Protein AF-A0A1L8ZB99-F1 (afdb_monomer_lite)

InterPro domains:
  IPR003804 L-lactate permease [PF02652] (1-286)
  IPR003804 L-lactate permease [PTHR30003] (2-285)

Foldseek 3Di:
DVLCCLPCVLLVLLQVLLVLLVVLLVVVCLLVVLLLVLLLLAP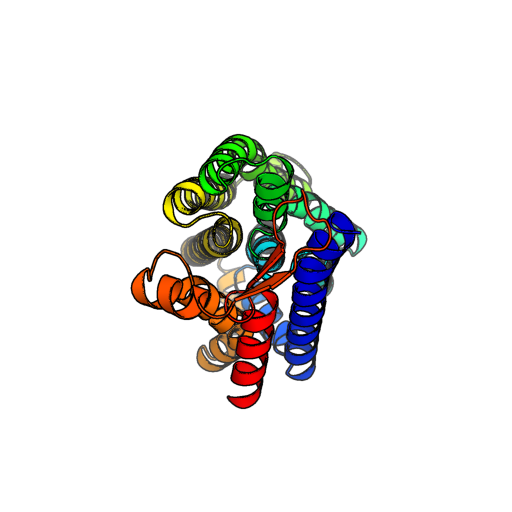DPLLSLLQLQQQVLLQCQLQRNPCPSLVSSLVSVVVSVDDNVLSNVLNVLNCVQRNCLGNQNSNLVSVCVVVVHDSLVSQLVVLVVSLVVLQCSSQVSQQSRCVHPCSCVPCVVLSNLLSNQLSVQSNVCSNPFNSRPSSNVSSVRSNVSSSVCCVVVPDPVSVVSNVVDDDDPVSNCLSCQLSVQLNVQLCCCICVPVVNVVVQQVQWDWDDPDPPDDIDIHRPSNRSSNSSNVSSVVSSVVD

Secondary structure (DSSP, 8-state):
-HHHHHHHHHHHHHHHHHHHHHHHHHHTTHHHHHHHHHHTS-S-HHHHHIIIIIIIIHHHHHHT-TTHHHHHHHHHHHTTT--HHHHHHHHHHHTTSSGGGHHHHHHHHHHHHHHT--HHHHHHHHHHHHHHHHHHHHHHHHHHHTTSGGGGTTTHHHHHHHHHHHHHHHHHHHHHH-SSSHHHHHHHHHHHHHHHHHHHH--HHHHHHHHT----HHHHHHHTHHHHHHHHHHHHHSGGGHHHHHHHHTSEEEE-SSTTSPPEEEESSS-HHHHHHHHHHHHHHT-

Structure (mmCIF, N/CA/C/O backbone):
data_AF-A0A1L8ZB99-F1
#
_entry.id   AF-A0A1L8ZB99-F1
#
loop_
_atom_site.group_PDB
_atom_site.id
_atom_site.type_symbol
_atom_site.label_atom_id
_atom_site.label_alt_id
_atom_site.label_comp_id
_atom_site.label_asym_id
_atom_site.label_entity_id
_atom_site.label_seq_id
_atom_site.pdbx_PDB_ins_code
_atom_site.Cartn_x
_atom_site.Cartn_y
_atom_site.Cartn_z
_atom_site.occupancy
_atom_site.B_iso_or_equiv
_atom_site.auth_seq_id
_atom_site.auth_comp_id
_atom_site.auth_asym_id
_atom_site.auth_atom_id
_atom_site.pdbx_PDB_model_num
ATOM 1 N N . LEU A 1 1 ? 4.877 -13.308 -29.233 1.00 70.81 1 LEU A N 1
ATOM 2 C CA . LEU A 1 1 ? 5.912 -13.963 -28.398 1.00 70.81 1 LEU A CA 1
ATOM 3 C C . LEU A 1 1 ? 6.588 -12.952 -27.475 1.00 70.81 1 LEU A C 1
ATOM 5 O O . LEU A 1 1 ? 6.530 -13.124 -26.269 1.00 70.81 1 LEU A O 1
ATOM 9 N N . GLU A 1 2 ? 7.136 -11.871 -28.026 1.00 71.00 2 GLU A N 1
ATOM 10 C CA . GLU A 1 2 ? 7.824 -10.803 -27.283 1.00 71.00 2 GLU A CA 1
ATOM 11 C C . GLU A 1 2 ? 6.965 -10.155 -26.184 1.00 71.00 2 GLU A C 1
ATOM 13 O O . GLU A 1 2 ? 7.342 -10.183 -25.017 1.00 71.00 2 GLU A O 1
ATOM 18 N N . GLY A 1 3 ? 5.748 -9.709 -26.519 1.00 72.00 3 GLY A N 1
ATOM 19 C CA . GLY A 1 3 ? 4.803 -9.179 -25.526 1.00 72.00 3 GLY A CA 1
ATOM 20 C C . GLY A 1 3 ? 4.377 -10.199 -24.461 1.00 72.00 3 GLY A C 1
ATOM 21 O O . GLY A 1 3 ? 4.190 -9.839 -23.304 1.00 72.00 3 GLY A O 1
ATOM 22 N N . ALA A 1 4 ? 4.284 -11.487 -24.817 1.00 78.06 4 ALA A N 1
ATOM 23 C CA . ALA A 1 4 ? 3.952 -12.537 -23.853 1.00 78.06 4 ALA A CA 1
ATOM 24 C C . ALA A 1 4 ? 5.088 -12.741 -22.841 1.00 78.06 4 ALA A C 1
ATOM 26 O O . ALA A 1 4 ? 4.822 -12.854 -21.653 1.00 78.06 4 ALA A O 1
ATOM 27 N N . LEU A 1 5 ? 6.347 -12.727 -23.285 1.00 75.06 5 LEU A N 1
ATOM 28 C CA . LEU A 1 5 ? 7.505 -12.829 -22.394 1.00 75.06 5 LEU A CA 1
ATOM 29 C C . LEU A 1 5 ? 7.681 -11.570 -21.536 1.00 75.06 5 LEU A C 1
ATOM 31 O O . LEU A 1 5 ? 7.946 -11.690 -20.343 1.00 75.06 5 LEU A O 1
ATOM 35 N N . MET A 1 6 ? 7.460 -10.386 -22.116 1.00 70.56 6 MET A N 1
ATOM 36 C CA . MET A 1 6 ? 7.503 -9.102 -21.405 1.00 70.56 6 MET A CA 1
ATOM 37 C C . MET A 1 6 ? 6.432 -8.968 -20.328 1.00 70.56 6 MET A C 1
ATOM 39 O O . MET A 1 6 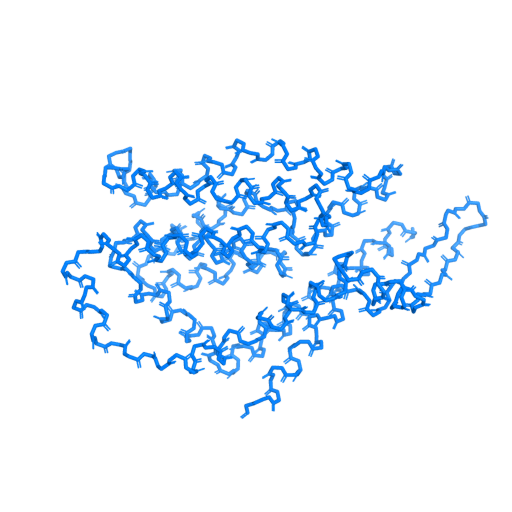? 6.699 -8.396 -19.279 1.00 70.56 6 MET A O 1
ATOM 43 N N . GLY A 1 7 ? 5.240 -9.517 -20.562 1.00 73.19 7 GLY A N 1
ATOM 44 C CA . GLY A 1 7 ? 4.182 -9.555 -19.558 1.00 73.19 7 GLY A CA 1
ATOM 45 C C . GLY A 1 7 ? 4.391 -10.670 -18.536 1.00 73.19 7 GLY A C 1
ATOM 46 O O . GLY A 1 7 ? 4.448 -10.415 -17.340 1.00 73.19 7 GLY A O 1
ATOM 47 N N . ILE A 1 8 ? 4.519 -11.922 -18.985 1.00 81.75 8 ILE A N 1
ATOM 48 C CA . ILE A 1 8 ? 4.517 -13.088 -18.089 1.00 81.75 8 ILE A CA 1
ATOM 49 C C . ILE A 1 8 ? 5.690 -13.040 -17.113 1.00 81.75 8 ILE A C 1
ATOM 51 O O . ILE A 1 8 ? 5.505 -13.372 -15.948 1.00 81.75 8 ILE A O 1
ATOM 55 N N . TRP A 1 9 ? 6.880 -12.622 -17.548 1.00 79.25 9 TRP A N 1
ATOM 56 C CA . TRP A 1 9 ? 8.066 -12.697 -16.701 1.00 79.25 9 TRP A CA 1
ATOM 57 C C . TRP A 1 9 ? 7.995 -11.800 -15.445 1.00 79.25 9 TRP A C 1
ATOM 59 O O . TRP A 1 9 ? 8.060 -12.343 -14.337 1.00 79.25 9 TRP A O 1
ATOM 69 N N . PRO A 1 10 ? 7.815 -10.465 -15.539 1.00 75.69 10 PRO A N 1
ATOM 70 C CA . PRO A 1 10 ? 7.725 -9.607 -14.353 1.00 75.69 10 PRO A CA 1
ATOM 71 C C . PRO A 1 10 ? 6.495 -9.926 -13.499 1.00 75.69 10 PRO A C 1
ATOM 73 O O . PRO A 1 10 ? 6.580 -9.960 -12.274 1.00 75.69 10 PRO A O 1
ATOM 76 N N . ILE A 1 11 ? 5.363 -10.222 -14.145 1.00 80.69 11 ILE A N 1
ATOM 77 C CA . ILE A 1 11 ? 4.101 -10.515 -13.462 1.00 80.69 11 ILE A CA 1
ATOM 78 C C . ILE A 1 11 ? 4.216 -11.817 -12.661 1.00 80.69 11 ILE A C 1
ATOM 80 O O . ILE A 1 11 ? 3.952 -11.832 -11.461 1.00 80.69 11 ILE A O 1
ATOM 84 N N . ALA A 1 12 ? 4.647 -12.914 -13.292 1.00 83.31 12 ALA A N 1
ATOM 85 C CA . ALA A 1 12 ? 4.741 -14.211 -12.627 1.00 83.31 12 ALA A CA 1
ATOM 86 C C . ALA A 1 12 ? 5.776 -14.193 -11.500 1.00 83.31 12 ALA A C 1
ATOM 88 O O . ALA A 1 12 ? 5.509 -14.725 -10.425 1.00 83.31 12 ALA A O 1
ATOM 89 N N . THR A 1 13 ? 6.932 -13.556 -11.712 1.00 83.50 13 THR A N 1
ATOM 90 C CA . THR A 1 13 ? 7.974 -13.472 -10.677 1.00 83.50 13 THR A CA 1
ATOM 91 C C . THR A 1 13 ? 7.498 -12.703 -9.447 1.00 83.50 13 THR A C 1
ATOM 93 O O . THR A 1 13 ? 7.722 -13.174 -8.334 1.00 83.50 13 THR A O 1
ATOM 96 N N . VAL A 1 14 ? 6.785 -11.582 -9.613 1.00 82.44 14 VAL A N 1
ATOM 97 C CA . VAL A 1 14 ? 6.226 -10.829 -8.477 1.00 82.44 14 VAL A CA 1
AT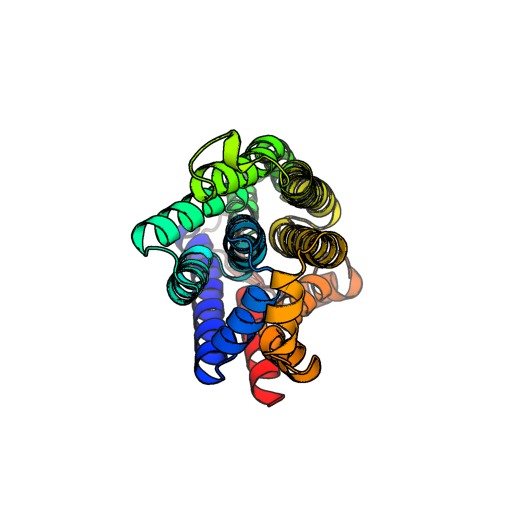OM 98 C C . VAL A 1 14 ? 5.067 -11.563 -7.812 1.00 82.44 14 VAL A C 1
ATOM 100 O O . VAL A 1 14 ? 5.045 -11.632 -6.588 1.00 82.44 14 VAL A O 1
ATOM 103 N N . ILE A 1 15 ? 4.147 -12.170 -8.569 1.00 82.44 15 ILE A N 1
ATOM 104 C CA . ILE A 1 15 ? 3.036 -12.945 -7.989 1.00 82.44 15 ILE A CA 1
ATOM 105 C C . ILE A 1 15 ? 3.566 -14.112 -7.155 1.00 82.44 15 ILE A C 1
ATOM 107 O O . ILE A 1 15 ? 3.144 -14.293 -6.014 1.00 82.44 15 ILE A O 1
ATOM 111 N N . ILE A 1 16 ? 4.502 -14.896 -7.700 1.00 86.56 16 ILE A N 1
ATOM 112 C CA . ILE A 1 16 ? 5.099 -16.031 -6.985 1.00 86.56 16 ILE A CA 1
ATOM 113 C C . ILE A 1 16 ? 5.808 -15.534 -5.723 1.00 86.56 16 ILE A C 1
ATOM 115 O O . ILE A 1 16 ? 5.605 -16.101 -4.651 1.00 86.56 16 ILE A O 1
ATOM 119 N N . ALA A 1 17 ? 6.588 -14.454 -5.830 1.00 87.12 17 ALA A N 1
ATOM 120 C CA . ALA A 1 17 ? 7.278 -13.858 -4.693 1.00 87.12 17 ALA A CA 1
ATOM 121 C C . ALA A 1 17 ? 6.304 -13.367 -3.611 1.00 87.12 17 ALA A C 1
ATOM 123 O O . ALA A 1 17 ? 6.499 -13.659 -2.437 1.00 87.12 17 ALA A O 1
ATOM 124 N N . ALA A 1 18 ? 5.225 -12.687 -3.997 1.00 82.12 18 ALA A N 1
ATOM 125 C CA . ALA A 1 18 ? 4.218 -12.171 -3.081 1.00 82.12 18 ALA A CA 1
ATOM 126 C C . ALA A 1 18 ? 3.426 -13.285 -2.383 1.00 82.12 18 ALA A C 1
ATOM 128 O O . ALA A 1 18 ? 3.210 -13.220 -1.172 1.00 82.12 18 ALA A O 1
ATOM 129 N N . ILE A 1 19 ? 3.024 -14.330 -3.118 1.00 84.25 19 ILE A N 1
ATOM 130 C CA . ILE A 1 19 ? 2.374 -15.514 -2.535 1.00 84.25 19 ILE A CA 1
ATOM 131 C C . ILE A 1 19 ? 3.329 -16.207 -1.562 1.00 84.25 19 ILE A C 1
ATOM 133 O O . ILE A 1 19 ? 2.907 -16.617 -0.482 1.00 84.25 19 ILE A O 1
ATOM 137 N N . PHE A 1 20 ? 4.612 -16.308 -1.916 1.00 88.69 20 PHE A N 1
ATOM 138 C CA . PHE A 1 20 ? 5.640 -16.856 -1.041 1.00 88.69 20 PHE A CA 1
ATOM 139 C C . PHE A 1 20 ? 5.778 -16.035 0.250 1.00 88.69 20 PHE A C 1
ATOM 141 O O . PHE A 1 20 ? 5.679 -16.609 1.332 1.00 88.69 20 PHE A O 1
ATOM 148 N N . THR A 1 21 ? 5.898 -14.704 0.164 1.00 86.25 21 THR A N 1
ATOM 149 C CA . THR A 1 21 ? 5.906 -13.812 1.338 1.00 86.25 21 THR A CA 1
ATOM 150 C C . THR A 1 21 ? 4.672 -14.010 2.200 1.00 86.25 21 THR A C 1
ATOM 152 O O . THR A 1 21 ? 4.794 -14.206 3.407 1.00 86.25 21 THR A O 1
ATOM 155 N N . TYR A 1 22 ? 3.487 -14.011 1.587 1.00 82.81 22 TYR A N 1
ATOM 156 C CA . TYR A 1 22 ? 2.235 -14.189 2.307 1.00 82.81 22 TYR A CA 1
ATOM 157 C C . TYR A 1 22 ? 2.191 -15.526 3.046 1.00 82.81 22 TYR A C 1
ATOM 159 O O . TYR A 1 22 ? 1.863 -15.552 4.229 1.00 82.81 22 TYR A O 1
ATOM 167 N N . LYS A 1 23 ? 2.563 -16.628 2.384 1.00 85.81 23 LYS A N 1
ATOM 168 C CA . LYS A 1 23 ? 2.561 -17.958 3.001 1.00 85.81 23 LYS A CA 1
ATOM 169 C C . LYS A 1 23 ? 3.573 -18.089 4.130 1.00 85.81 23 LYS A C 1
ATOM 171 O O . LYS A 1 23 ? 3.241 -18.686 5.147 1.00 85.81 23 LYS A O 1
ATOM 176 N N . MET A 1 24 ? 4.750 -17.483 3.999 1.00 87.56 24 MET A N 1
ATOM 177 C CA . MET A 1 24 ? 5.732 -17.437 5.085 1.00 87.56 24 MET A CA 1
ATOM 178 C C . MET A 1 24 ? 5.226 -16.606 6.275 1.00 87.56 24 MET A C 1
ATOM 180 O O . MET A 1 24 ? 5.350 -17.028 7.421 1.00 87.56 24 MET A O 1
ATOM 184 N N . SER A 1 25 ? 4.594 -15.455 6.022 1.00 85.56 25 SER A N 1
ATOM 185 C CA . SER A 1 25 ? 3.970 -14.640 7.074 1.00 85.56 25 SER A CA 1
ATOM 186 C C . SER A 1 25 ? 2.768 -15.326 7.734 1.00 85.56 25 SER A C 1
ATOM 188 O O . SER A 1 25 ? 2.522 -15.129 8.923 1.00 85.56 25 SER A O 1
ATOM 190 N N . GLU A 1 26 ? 1.995 -16.109 6.982 1.00 84.31 26 GLU A N 1
ATOM 191 C CA . GLU A 1 26 ? 0.877 -16.901 7.503 1.00 84.31 26 GLU A CA 1
ATOM 192 C C . GLU A 1 26 ? 1.380 -18.033 8.409 1.00 84.31 26 GLU A C 1
ATOM 194 O O . GLU A 1 26 ? 0.899 -18.159 9.535 1.00 84.31 26 GLU A O 1
ATOM 199 N N . ASP A 1 27 ? 2.392 -18.786 7.964 1.00 87.94 27 ASP A N 1
ATOM 200 C CA . ASP A 1 27 ? 3.035 -19.868 8.723 1.00 87.94 27 ASP A CA 1
ATOM 201 C C . ASP A 1 27 ? 3.559 -19.381 10.086 1.00 87.94 27 ASP A C 1
ATOM 203 O O . ASP A 1 27 ? 3.310 -19.995 11.125 1.00 87.94 27 ASP A O 1
ATOM 207 N N . GLN A 1 28 ? 4.183 -18.198 10.113 1.00 86.88 28 GLN A N 1
ATOM 208 C CA . GLN A 1 28 ? 4.704 -17.588 11.340 1.00 86.88 28 GLN A CA 1
ATOM 209 C C . GLN A 1 28 ? 3.656 -16.826 12.178 1.00 86.88 28 GLN A C 1
ATOM 211 O O . GLN A 1 28 ? 4.001 -16.254 13.214 1.00 86.88 28 GLN A O 1
ATOM 216 N N . LYS A 1 29 ? 2.377 -16.813 11.769 1.00 87.25 29 LYS A N 1
ATOM 217 C CA . LYS A 1 29 ? 1.278 -16.053 12.410 1.00 87.25 29 LYS A CA 1
ATOM 218 C C . LYS A 1 29 ? 1.515 -14.536 12.472 1.00 87.25 29 LYS A C 1
ATOM 220 O O . LYS A 1 29 ? 0.957 -13.824 13.315 1.00 87.25 29 LYS A O 1
ATOM 225 N N . ASP A 1 30 ? 2.298 -14.007 11.540 1.00 85.62 30 ASP A N 1
ATOM 226 C CA . ASP A 1 30 ? 2.577 -12.574 11.449 1.00 85.62 30 ASP A CA 1
ATOM 227 C C . ASP A 1 30 ? 1.350 -11.790 11.027 1.00 85.62 30 ASP A C 1
ATOM 229 O O . ASP A 1 30 ? 1.086 -10.723 11.574 1.00 85.62 30 ASP A O 1
ATOM 233 N N . ILE A 1 31 ? 0.550 -12.349 10.119 1.00 81.75 31 ILE A N 1
ATOM 234 C CA . ILE A 1 31 ? -0.708 -11.734 9.685 1.00 81.75 31 ILE A CA 1
ATOM 235 C C . ILE A 1 31 ? -1.667 -11.558 10.872 1.00 81.75 31 ILE A C 1
ATOM 237 O O . ILE A 1 31 ? -2.323 -10.523 10.985 1.00 81.75 31 ILE A O 1
ATOM 241 N N . GLU A 1 32 ? -1.708 -12.518 11.801 1.00 82.44 32 GLU A N 1
ATOM 242 C CA . GLU A 1 32 ? -2.506 -12.414 13.027 1.00 82.44 32 GLU A CA 1
ATOM 243 C C . GLU A 1 32 ? -1.958 -11.329 13.967 1.00 82.44 32 GLU A C 1
ATOM 245 O O . GLU A 1 32 ? -2.716 -10.538 14.531 1.00 82.44 32 GLU A O 1
ATOM 250 N N . THR A 1 33 ? -0.633 -11.225 14.081 1.00 86.06 33 THR A N 1
ATOM 251 C CA . THR A 1 33 ? 0.012 -10.170 14.873 1.00 86.06 33 THR A CA 1
ATOM 252 C C . THR A 1 33 ? -0.247 -8.781 14.280 1.00 86.06 33 THR A C 1
ATOM 254 O O . THR A 1 33 ? -0.637 -7.874 15.014 1.00 86.06 33 THR A O 1
ATOM 257 N N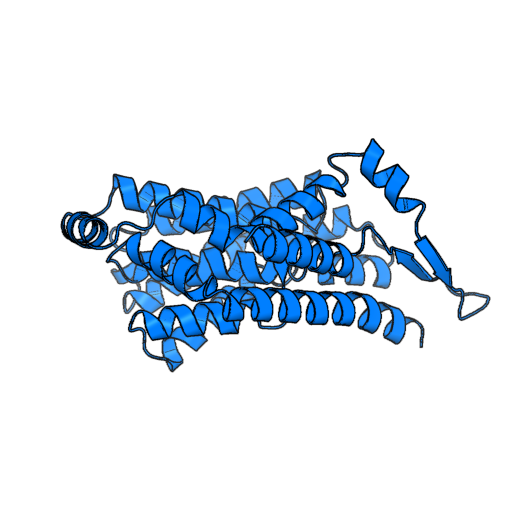 . ILE A 1 34 ? -0.109 -8.613 12.960 1.00 83.81 34 ILE A N 1
ATOM 258 C CA . ILE A 1 34 ? -0.411 -7.366 12.238 1.00 83.81 34 ILE A CA 1
ATOM 259 C C . ILE A 1 34 ? -1.886 -7.000 12.411 1.00 83.81 34 ILE A C 1
ATOM 261 O O . ILE A 1 34 ? -2.196 -5.858 12.750 1.00 83.81 34 ILE A O 1
ATOM 265 N N . LYS A 1 35 ? -2.797 -7.971 12.258 1.00 79.94 35 LYS A N 1
ATOM 266 C CA . LYS A 1 35 ? -4.227 -7.786 12.531 1.00 79.94 35 LYS A CA 1
ATOM 267 C C . LYS A 1 35 ? -4.447 -7.223 13.933 1.00 79.94 35 LYS A C 1
ATOM 269 O O . LYS A 1 35 ? -5.159 -6.232 14.076 1.00 79.94 35 LYS A O 1
ATOM 274 N N . ASN A 1 36 ? -3.837 -7.835 14.947 1.00 81.62 36 ASN A N 1
ATOM 275 C CA . ASN A 1 36 ? -4.010 -7.412 16.332 1.00 81.62 36 ASN A CA 1
ATOM 276 C C . ASN A 1 36 ? -3.420 -6.012 16.581 1.00 81.62 36 ASN A C 1
ATOM 278 O O . ASN A 1 36 ? -3.998 -5.221 17.320 1.00 81.62 36 ASN A O 1
ATOM 282 N N . ILE A 1 37 ? -2.299 -5.663 15.939 1.00 84.38 37 ILE A N 1
ATOM 283 C CA . ILE A 1 37 ? -1.737 -4.305 16.005 1.00 84.38 37 ILE A CA 1
ATOM 284 C C . ILE A 1 37 ? -2.733 -3.290 15.439 1.00 84.38 37 ILE A C 1
ATOM 286 O O . ILE A 1 37 ? -3.015 -2.289 16.094 1.00 84.38 37 ILE A O 1
ATOM 290 N N . LEU A 1 38 ? -3.296 -3.560 14.257 1.00 82.75 38 LEU A N 1
ATOM 291 C CA . LEU A 1 38 ? -4.233 -2.655 13.588 1.00 82.75 38 LEU A CA 1
ATOM 292 C C . LEU A 1 38 ? -5.570 -2.541 14.337 1.00 82.75 38 LEU A C 1
ATOM 294 O O . LEU A 1 38 ? -6.118 -1.443 14.427 1.00 82.75 38 LEU A O 1
ATOM 298 N N . SER A 1 39 ? -6.077 -3.631 14.927 1.00 78.69 39 SER A N 1
ATOM 299 C CA . SER A 1 39 ? -7.326 -3.605 15.706 1.00 78.69 39 SER A CA 1
ATOM 300 C C . SER A 1 39 ? -7.230 -2.796 16.986 1.00 78.69 39 SER A C 1
ATOM 302 O O . SER A 1 39 ? -8.223 -2.226 17.422 1.00 78.69 39 SER A O 1
ATOM 304 N N . ASN A 1 40 ? -6.042 -2.713 17.578 1.00 82.25 40 ASN A N 1
ATOM 305 C CA . ASN A 1 40 ? -5.853 -1.995 18.834 1.00 82.25 40 ASN A CA 1
ATOM 306 C C . ASN A 1 40 ? -5.739 -0.478 18.645 1.00 82.25 40 ASN A C 1
ATOM 308 O O . ASN A 1 40 ? -5.709 0.263 19.625 1.00 82.25 40 ASN A O 1
ATOM 312 N N . VAL A 1 41 ? -5.683 0.021 17.406 1.00 83.50 41 VAL A N 1
ATOM 313 C CA . VAL A 1 41 ? -5.529 1.460 17.164 1.00 83.50 41 VAL A CA 1
ATOM 314 C C . VAL A 1 41 ? -6.798 2.238 17.516 1.00 83.50 41 VAL A C 1
ATOM 316 O O . VAL A 1 41 ? -6.695 3.329 18.073 1.00 83.50 41 VAL A O 1
ATOM 319 N N . SER A 1 42 ? -7.989 1.711 17.214 1.00 85.56 42 SER A N 1
ATOM 320 C CA . SER A 1 42 ? -9.251 2.414 17.464 1.00 85.56 42 SER A CA 1
ATOM 321 C C . SER A 1 42 ? -10.433 1.468 17.651 1.00 85.56 42 SER A C 1
ATOM 323 O O . SER A 1 42 ? -10.523 0.446 16.980 1.00 85.56 42 SER A O 1
ATOM 325 N N . SER A 1 43 ? -11.385 1.851 18.505 1.00 84.81 43 SER A N 1
ATOM 326 C CA . SER A 1 43 ? -12.704 1.206 18.572 1.00 84.81 43 SER A CA 1
ATOM 327 C C . SER A 1 43 ? -13.676 1.715 17.495 1.00 84.81 43 SER A C 1
ATOM 329 O O . SER A 1 43 ? -14.715 1.097 17.261 1.00 84.81 43 SER A O 1
ATOM 331 N N . ASP A 1 44 ? -13.360 2.822 16.809 1.00 89.62 44 ASP A N 1
ATOM 332 C CA . ASP A 1 44 ? -14.205 3.362 15.746 1.00 89.62 44 ASP A CA 1
ATOM 333 C C . ASP A 1 44 ? -14.002 2.591 14.435 1.00 89.62 44 ASP A C 1
ATOM 335 O O . ASP A 1 44 ? -12.939 2.645 13.807 1.00 89.62 44 ASP A O 1
ATOM 339 N N . ARG A 1 45 ? -15.063 1.917 13.978 1.00 90.88 45 ARG A N 1
ATOM 340 C CA . ARG A 1 45 ? -15.066 1.139 12.730 1.00 90.88 45 ARG A CA 1
ATOM 341 C C . ARG A 1 45 ? -14.633 1.959 11.511 1.00 90.88 45 ARG A C 1
ATOM 343 O O . ARG A 1 45 ? -14.000 1.408 10.617 1.00 90.88 45 ARG A O 1
ATOM 350 N N . ARG A 1 46 ? -14.920 3.265 11.467 1.00 94.38 46 ARG A N 1
ATOM 351 C CA . ARG A 1 46 ? -14.528 4.151 10.356 1.00 94.38 46 ARG A CA 1
ATOM 352 C C . ARG A 1 46 ? -13.011 4.333 10.301 1.00 94.38 46 ARG A C 1
ATOM 354 O O . ARG A 1 46 ? -12.432 4.301 9.220 1.00 94.38 46 ARG A O 1
ATOM 361 N N . ILE A 1 47 ? -12.366 4.472 11.461 1.00 93.56 47 ILE A N 1
ATOM 362 C CA . ILE A 1 47 ? -10.903 4.572 11.569 1.00 93.56 47 ILE A CA 1
ATOM 363 C C . ILE A 1 47 ? -10.258 3.232 11.208 1.00 93.56 47 ILE A C 1
ATOM 365 O O . ILE A 1 47 ? -9.278 3.210 10.470 1.00 93.56 47 ILE A O 1
ATOM 369 N N . ILE A 1 48 ? -10.841 2.113 11.653 1.00 93.25 48 ILE A N 1
ATOM 370 C CA . ILE A 1 48 ? -10.377 0.772 11.274 1.00 93.25 48 ILE A CA 1
ATOM 371 C C . ILE A 1 48 ? -10.418 0.569 9.755 1.00 93.25 48 ILE A C 1
ATOM 373 O O . ILE A 1 48 ? -9.451 0.065 9.191 1.00 93.25 48 ILE A O 1
ATOM 377 N N . VAL A 1 49 ? -11.472 1.016 9.066 1.00 95.31 49 VAL A N 1
ATOM 378 C CA . VAL A 1 49 ? -11.537 0.938 7.596 1.00 95.31 49 VAL A CA 1
ATOM 379 C C . VAL A 1 49 ? -10.462 1.803 6.929 1.00 95.31 49 VAL A C 1
ATOM 381 O O . VAL A 1 49 ? -9.835 1.350 5.971 1.00 95.31 49 VAL A O 1
ATOM 384 N N . LEU A 1 50 ? -10.179 3.002 7.453 1.00 96.00 50 LEU A N 1
ATOM 385 C CA . LEU A 1 50 ? -9.082 3.837 6.947 1.00 96.00 50 LEU A CA 1
ATOM 386 C C . LEU A 1 50 ? -7.695 3.214 7.189 1.00 96.00 50 LEU A C 1
ATOM 388 O O . LEU A 1 50 ? -6.789 3.377 6.378 1.00 96.00 50 LEU A O 1
ATOM 392 N N . LEU A 1 51 ? -7.509 2.473 8.279 1.00 93.81 51 LEU A N 1
ATOM 393 C CA . LEU A 1 51 ? -6.240 1.802 8.566 1.00 93.81 51 LEU A CA 1
ATOM 394 C C . LEU A 1 51 ? -6.056 0.523 7.756 1.00 93.81 51 LEU A C 1
ATOM 396 O O . LEU A 1 51 ? -4.986 0.307 7.197 1.00 93.81 51 LEU A O 1
ATOM 400 N N . VAL A 1 52 ? -7.080 -0.328 7.716 1.00 93.62 52 VAL A N 1
ATOM 401 C CA . VAL A 1 52 ? -6.985 -1.683 7.168 1.00 93.62 52 VAL A CA 1
ATOM 402 C C . VAL A 1 52 ? -7.262 -1.695 5.672 1.00 93.62 52 VAL A C 1
ATOM 404 O O . VAL A 1 52 ? -6.424 -2.161 4.908 1.00 93.62 52 VAL A O 1
ATOM 407 N N . ALA A 1 53 ? -8.415 -1.183 5.234 1.00 95.00 53 ALA A N 1
ATOM 408 C CA . ALA A 1 53 ? -8.724 -1.161 3.809 1.00 95.00 53 ALA A CA 1
ATOM 409 C C . ALA A 1 53 ? -7.857 -0.107 3.120 1.00 95.00 53 ALA A C 1
ATOM 411 O O . ALA A 1 53 ? -7.053 -0.447 2.264 1.00 95.00 53 ALA A O 1
ATOM 412 N N . TRP A 1 54 ? -7.973 1.161 3.520 1.00 95.88 54 TRP A N 1
ATOM 413 C CA . TRP A 1 54 ? -7.290 2.254 2.829 1.00 95.88 54 TRP A CA 1
ATOM 414 C C . TRP A 1 54 ? -5.771 2.230 3.014 1.00 95.88 54 TRP A C 1
ATOM 416 O O . TRP A 1 54 ? -5.046 2.179 2.032 1.00 95.88 54 TRP A O 1
ATOM 426 N N . GLY A 1 55 ? -5.270 2.233 4.244 1.00 94.06 55 GLY A N 1
ATOM 427 C CA . GLY A 1 55 ? -3.833 2.230 4.501 1.00 94.06 55 GLY A CA 1
ATOM 428 C C . GLY A 1 55 ? -3.161 0.915 4.106 1.00 94.06 55 GLY A C 1
ATOM 429 O O . GLY A 1 55 ? -2.424 0.838 3.125 1.00 94.06 55 GLY A O 1
ATOM 430 N N . PHE A 1 56 ? -3.432 -0.140 4.870 1.00 91.75 56 PHE A N 1
ATOM 431 C CA . PHE A 1 56 ? -2.761 -1.429 4.721 1.00 91.75 56 PHE A CA 1
ATOM 432 C C . PHE A 1 56 ? -3.079 -2.119 3.386 1.00 91.75 56 PHE A C 1
ATOM 434 O O . PHE A 1 56 ? -2.202 -2.746 2.798 1.00 91.75 56 PHE A O 1
ATOM 441 N N . GLY A 1 57 ? -4.296 -1.964 2.860 1.00 92.50 57 GLY A N 1
ATOM 442 C CA . GLY A 1 57 ? -4.651 -2.478 1.539 1.00 92.50 57 GLY A CA 1
ATOM 443 C C . GLY A 1 57 ? -3.872 -1.812 0.405 1.00 92.50 57 GLY A C 1
ATOM 444 O O . GLY A 1 57 ? -3.272 -2.522 -0.397 1.00 92.50 57 GLY A O 1
ATOM 445 N N . ASN A 1 58 ? -3.772 -0.477 0.370 1.00 93.44 58 ASN A N 1
ATOM 446 C CA . ASN A 1 58 ? -2.941 0.201 -0.638 1.00 93.44 58 ASN A CA 1
ATOM 447 C C . ASN A 1 58 ? -1.446 -0.124 -0.481 1.00 93.44 58 ASN A C 1
ATOM 449 O O . ASN A 1 58 ? -0.725 -0.200 -1.476 1.00 93.44 58 ASN A O 1
ATOM 453 N N . PHE A 1 59 ? -0.980 -0.352 0.750 1.00 91.69 59 PHE A N 1
ATOM 454 C CA . PHE A 1 59 ? 0.377 -0.833 1.005 1.00 91.69 59 PHE A CA 1
ATOM 455 C C . PHE A 1 59 ? 0.619 -2.207 0.365 1.00 91.69 59 PHE A C 1
ATOM 457 O O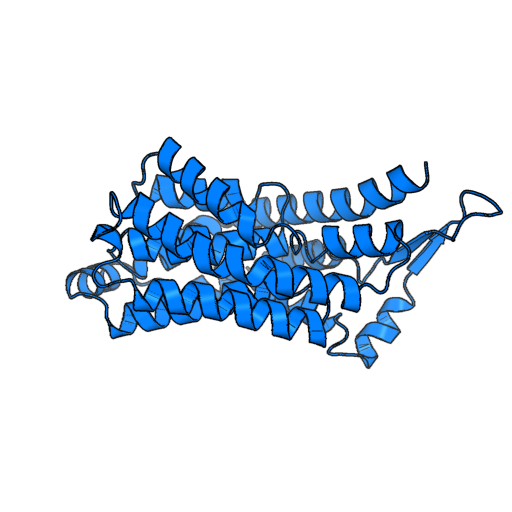 . PHE A 1 59 ? 1.598 -2.395 -0.361 1.00 91.69 59 PHE A O 1
ATOM 464 N N . LEU A 1 60 ? -0.297 -3.153 0.588 1.00 88.44 60 LEU A N 1
ATOM 465 C CA . LEU A 1 60 ? -0.233 -4.481 -0.017 1.00 88.44 60 LEU A CA 1
ATOM 466 C C . LEU A 1 60 ? -0.387 -4.440 -1.540 1.00 88.44 60 LEU A C 1
ATOM 468 O O . LEU A 1 60 ? 0.266 -5.224 -2.221 1.00 88.44 60 LEU A O 1
ATOM 472 N N . GLU A 1 61 ? -1.187 -3.527 -2.091 1.00 90.69 61 GLU A N 1
ATOM 473 C CA . GLU A 1 61 ? -1.287 -3.347 -3.545 1.00 90.69 61 GLU A CA 1
ATOM 474 C C . GLU A 1 61 ? 0.057 -2.911 -4.128 1.00 90.69 61 GLU A C 1
ATOM 476 O O . GLU A 1 61 ? 0.529 -3.494 -5.103 1.00 90.69 61 GLU A O 1
ATOM 481 N N . GLY A 1 62 ? 0.724 -1.953 -3.478 1.00 88.38 62 GLY A N 1
ATOM 482 C CA . GLY A 1 62 ? 2.047 -1.492 -3.885 1.00 88.38 62 GLY A CA 1
ATOM 483 C C . GLY A 1 62 ? 3.114 -2.588 -3.846 1.00 88.38 62 GLY A C 1
ATOM 484 O O . GLY A 1 62 ? 3.950 -2.647 -4.741 1.00 88.38 62 GLY A O 1
ATOM 485 N N . VAL A 1 63 ? 3.091 -3.472 -2.845 1.00 80.88 63 VAL A N 1
ATOM 486 C CA . VAL A 1 63 ? 4.111 -4.525 -2.685 1.00 80.88 63 VAL A CA 1
ATOM 487 C C . VAL A 1 63 ? 3.802 -5.782 -3.501 1.00 80.88 63 VAL A C 1
ATOM 489 O O . VAL A 1 63 ? 4.681 -6.316 -4.174 1.00 80.88 63 VAL A O 1
ATOM 492 N N . ALA A 1 64 ? 2.572 -6.278 -3.415 1.00 78.44 64 ALA A N 1
ATOM 493 C CA . ALA A 1 64 ? 2.176 -7.581 -3.931 1.00 78.44 64 ALA A CA 1
ATOM 494 C C . ALA A 1 64 ? 1.289 -7.462 -5.177 1.00 78.44 64 ALA A C 1
ATOM 496 O O . ALA A 1 64 ? 1.579 -8.074 -6.207 1.00 78.44 64 ALA A O 1
ATOM 497 N N . GLY A 1 65 ? 0.234 -6.648 -5.102 1.00 80.00 65 GLY A N 1
ATOM 498 C CA . GLY A 1 65 ? -0.774 -6.512 -6.156 1.00 80.00 65 GLY A CA 1
ATOM 499 C C . GLY A 1 65 ? -1.554 -7.802 -6.447 1.00 80.00 65 GLY A C 1
ATOM 500 O O . GLY A 1 65 ? -1.596 -8.739 -5.641 1.00 80.00 65 GLY A O 1
ATOM 501 N N . TYR A 1 66 ? -2.212 -7.854 -7.609 1.00 73.88 66 TYR A N 1
ATOM 502 C CA . TYR A 1 66 ? -2.916 -9.041 -8.133 1.00 73.88 66 TYR A CA 1
ATOM 503 C C . TYR A 1 66 ? -3.973 -9.642 -7.188 1.00 73.88 66 TYR A C 1
ATOM 505 O O . TYR A 1 66 ? -4.144 -10.857 -7.102 1.00 73.88 66 TYR A O 1
ATOM 513 N N . GLY A 1 67 ? -4.698 -8.786 -6.465 1.00 74.69 67 GLY A N 1
ATOM 514 C CA . GLY A 1 67 ? -5.828 -9.186 -5.619 1.00 74.69 67 GLY A CA 1
ATOM 515 C C . GLY A 1 67 ? -5.455 -9.614 -4.198 1.00 74.69 67 GLY A C 1
ATOM 516 O O . GLY A 1 67 ? -6.343 -9.713 -3.348 1.00 74.69 67 GLY A O 1
ATOM 517 N N . THR A 1 68 ? -4.165 -9.774 -3.882 1.00 79.50 68 THR A N 1
ATOM 518 C CA . THR A 1 68 ? -3.707 -9.994 -2.493 1.00 79.50 68 THR A CA 1
ATOM 519 C C . THR A 1 68 ? -4.043 -8.802 -1.592 1.00 79.50 68 THR A C 1
ATOM 521 O O . THR A 1 68 ? -4.485 -8.985 -0.455 1.00 79.50 68 THR A O 1
ATOM 524 N N . ALA A 1 69 ? -3.955 -7.589 -2.143 1.00 85.44 69 ALA A N 1
ATOM 525 C CA . ALA A 1 69 ? -4.360 -6.334 -1.517 1.00 85.44 69 ALA A CA 1
ATOM 526 C C . ALA A 1 69 ? -5.846 -6.253 -1.154 1.00 85.44 69 ALA A C 1
ATOM 528 O O . ALA A 1 69 ? -6.234 -5.447 -0.314 1.00 85.44 69 ALA A O 1
ATOM 529 N N . VAL A 1 70 ? -6.684 -7.094 -1.763 1.00 89.69 70 VAL A N 1
ATOM 530 C CA . VAL A 1 70 ? -8.103 -7.211 -1.417 1.00 89.69 70 VAL A CA 1
ATOM 531 C C . VAL A 1 70 ? -8.295 -8.358 -0.429 1.00 89.69 70 VAL A C 1
ATOM 533 O O . VAL A 1 70 ? -8.875 -8.162 0.634 1.00 89.69 70 VAL A O 1
ATOM 536 N N . ALA A 1 71 ? -7.766 -9.544 -0.734 1.00 87.31 71 ALA A N 1
ATOM 537 C CA . ALA A 1 71 ? -8.022 -10.756 0.043 1.00 87.31 71 ALA A CA 1
ATOM 538 C C . ALA A 1 71 ? -7.565 -10.661 1.513 1.00 87.31 71 ALA A C 1
ATOM 540 O O . ALA A 1 71 ? -8.289 -11.088 2.421 1.00 87.31 71 ALA A O 1
ATOM 541 N N . ILE A 1 72 ? -6.384 -10.084 1.769 1.00 85.44 72 ILE A N 1
ATOM 542 C CA . ILE A 1 72 ? -5.829 -10.007 3.127 1.00 85.44 72 ILE A CA 1
ATOM 543 C C . ILE A 1 72 ? -6.610 -8.994 3.981 1.00 85.44 72 ILE A C 1
ATOM 545 O O . ILE A 1 72 ? -7.104 -9.393 5.041 1.00 85.44 72 ILE A O 1
ATOM 549 N N . PRO A 1 73 ? -6.813 -7.727 3.558 1.00 90.75 73 PRO A N 1
ATOM 550 C CA . PRO A 1 73 ? -7.628 -6.785 4.324 1.00 90.75 73 PRO A CA 1
ATOM 551 C C . PRO A 1 73 ? -9.071 -7.255 4.539 1.00 90.75 73 PRO A C 1
ATOM 553 O O . PRO A 1 73 ? -9.597 -7.058 5.632 1.00 90.75 73 PRO A O 1
ATOM 556 N N . VAL A 1 74 ? -9.689 -7.935 3.562 1.00 92.88 74 VAL A N 1
ATOM 557 C CA . VAL A 1 74 ? -11.020 -8.552 3.730 1.00 92.88 74 VAL A CA 1
ATOM 558 C C . VAL A 1 74 ? -11.022 -9.527 4.902 1.00 92.88 74 VAL A C 1
ATOM 560 O O . VAL A 1 74 ? -11.862 -9.423 5.794 1.00 92.88 74 VAL A O 1
ATOM 563 N N . SER A 1 75 ? -10.050 -10.440 4.936 1.00 86.88 75 SER A N 1
ATOM 564 C CA . SER A 1 75 ? -9.933 -11.441 6.000 1.00 86.88 75 SER A CA 1
ATOM 565 C C . SER A 1 75 ? -9.737 -10.788 7.373 1.00 86.88 75 SER A C 1
ATOM 567 O O . SER A 1 75 ? -10.350 -11.201 8.359 1.00 86.88 75 SER A O 1
ATOM 569 N N . ILE A 1 76 ? -8.932 -9.721 7.435 1.00 88.69 76 ILE A N 1
ATOM 570 C CA . ILE A 1 76 ? -8.701 -8.935 8.654 1.00 88.69 76 ILE A CA 1
ATOM 571 C C . ILE A 1 76 ? -10.001 -8.279 9.133 1.00 88.69 76 ILE A C 1
ATOM 573 O O . ILE A 1 76 ? -10.358 -8.429 10.301 1.00 88.69 76 ILE A O 1
ATOM 577 N N . LEU A 1 77 ? -10.728 -7.601 8.241 1.00 91.81 77 LEU A N 1
ATOM 578 C CA . LEU A 1 77 ? -11.977 -6.905 8.560 1.00 91.81 77 LEU A CA 1
ATOM 579 C C . LEU A 1 77 ? -13.077 -7.870 9.015 1.00 91.81 77 LEU A C 1
ATOM 581 O O . LEU A 1 77 ? -13.737 -7.611 10.023 1.00 91.81 77 LEU A O 1
ATOM 585 N N . ILE A 1 78 ? -13.245 -9.011 8.340 1.00 91.25 78 ILE A N 1
ATOM 586 C CA . ILE A 1 78 ? -14.183 -10.064 8.767 1.00 91.25 78 ILE A CA 1
ATOM 587 C C . ILE A 1 78 ? -13.852 -10.508 10.189 1.00 91.25 78 ILE A C 1
ATOM 589 O O . ILE A 1 78 ? -14.717 -10.565 11.062 1.00 91.25 78 ILE A O 1
ATOM 593 N N . ALA A 1 79 ? -12.572 -10.745 10.457 1.00 83.81 79 ALA A N 1
ATOM 594 C CA . ALA A 1 79 ? -12.118 -11.195 11.759 1.00 83.81 79 ALA A CA 1
ATOM 595 C C . ALA A 1 79 ? -12.130 -10.088 12.840 1.00 83.81 79 ALA A C 1
ATOM 597 O O . ALA A 1 79 ? -11.841 -10.380 14.002 1.00 83.81 79 ALA A O 1
ATOM 598 N N . MET A 1 80 ? -12.457 -8.843 12.471 1.00 85.12 80 MET A N 1
ATOM 599 C CA . MET A 1 80 ? -12.770 -7.709 13.354 1.00 85.12 80 MET A CA 1
ATOM 600 C C . MET A 1 80 ? -14.289 -7.494 13.526 1.00 85.12 80 MET A C 1
ATOM 602 O O . MET A 1 80 ? -14.712 -6.531 14.166 1.00 85.12 80 MET A O 1
ATOM 606 N N . GLY A 1 81 ? -15.127 -8.371 12.962 1.00 88.12 81 GLY A N 1
ATOM 607 C CA . GLY A 1 81 ? -16.585 -8.323 13.104 1.00 88.12 81 GLY A CA 1
ATOM 608 C C . GLY A 1 81 ? -17.300 -7.437 12.079 1.00 88.12 81 GLY A C 1
ATOM 609 O O . GLY A 1 81 ? -18.415 -6.970 12.346 1.00 88.12 81 GLY A O 1
ATOM 610 N N . PHE A 1 82 ? -16.670 -7.168 10.931 1.00 93.50 82 PHE A N 1
ATOM 611 C CA . PHE A 1 82 ? -17.368 -6.642 9.757 1.00 93.50 82 PHE A CA 1
ATOM 612 C C . PHE A 1 82 ? -18.100 -7.773 9.029 1.00 93.50 82 PHE A C 1
ATOM 614 O O . PHE A 1 82 ? -17.668 -8.924 9.040 1.00 93.50 82 PHE A O 1
ATOM 621 N N . GLU A 1 83 ? -19.221 -7.437 8.396 1.00 96.25 83 GLU A N 1
ATOM 622 C CA . GLU A 1 83 ? -19.973 -8.390 7.582 1.00 96.25 83 GLU A CA 1
ATOM 623 C C . GLU A 1 83 ? -19.148 -8.758 6.324 1.00 96.25 83 GLU A C 1
ATOM 625 O O . GLU A 1 83 ? -18.552 -7.857 5.722 1.00 96.25 83 GLU A O 1
ATOM 630 N N . PRO A 1 84 ? -19.049 -10.049 5.943 1.00 94.75 84 PRO A N 1
ATOM 631 C CA . PRO A 1 84 ? -18.180 -10.492 4.851 1.00 94.75 84 PRO A CA 1
ATOM 632 C C . PRO A 1 84 ? -18.395 -9.788 3.515 1.00 94.75 84 PRO A C 1
ATOM 634 O O . PRO A 1 84 ? -17.422 -9.366 2.888 1.00 94.75 84 PRO A O 1
ATOM 637 N N . PHE A 1 85 ? -19.643 -9.622 3.081 1.00 96.62 85 PHE A N 1
ATOM 638 C CA . PHE A 1 85 ? -19.941 -8.947 1.824 1.00 96.62 85 PHE A CA 1
ATOM 639 C C . PHE A 1 85 ? -19.534 -7.469 1.878 1.00 96.62 85 PHE A C 1
ATOM 641 O O . PHE A 1 85 ? -18.895 -6.964 0.952 1.00 96.62 85 PHE A O 1
ATOM 648 N N . PHE A 1 86 ? -19.816 -6.788 2.988 1.00 95.94 86 PHE A N 1
ATOM 649 C CA . PHE A 1 86 ? -19.397 -5.412 3.214 1.00 95.94 86 PHE A CA 1
ATOM 650 C C . PHE A 1 86 ? -17.871 -5.262 3.209 1.00 95.94 86 PHE A C 1
ATOM 652 O O . PHE A 1 86 ? -17.364 -4.345 2.566 1.00 95.94 86 PHE A O 1
ATOM 659 N N . ALA A 1 87 ? -17.135 -6.163 3.869 1.00 96.19 87 ALA A N 1
ATOM 660 C CA . ALA A 1 87 ? -15.671 -6.165 3.874 1.00 96.19 87 ALA A CA 1
ATOM 661 C C . ALA A 1 87 ? -15.103 -6.296 2.449 1.00 96.19 87 ALA A C 1
ATOM 663 O O . ALA A 1 87 ? -14.241 -5.509 2.055 1.00 96.19 87 ALA A O 1
ATOM 664 N N . CYS A 1 88 ? -15.634 -7.230 1.652 1.00 95.69 88 CYS A N 1
ATOM 665 C CA . CYS A 1 88 ? -15.286 -7.371 0.237 1.00 95.69 88 CYS A CA 1
ATOM 666 C C . CYS A 1 88 ? -15.544 -6.078 -0.543 1.00 95.69 88 CYS A C 1
ATOM 668 O O . CYS A 1 88 ? -14.668 -5.614 -1.272 1.00 95.69 88 CYS A O 1
ATOM 670 N N . LEU A 1 89 ? -16.719 -5.469 -0.362 1.00 96.25 89 LEU A N 1
ATOM 671 C CA . LEU A 1 89 ? -17.107 -4.243 -1.055 1.00 96.25 89 LEU A CA 1
ATOM 672 C C . LEU A 1 89 ? -16.128 -3.092 -0.780 1.00 96.25 89 LEU A C 1
ATOM 674 O O . LEU A 1 89 ? -15.632 -2.476 -1.722 1.00 96.25 89 LEU A O 1
ATOM 678 N N . ILE A 1 90 ? -15.821 -2.804 0.490 1.00 95.81 90 ILE A N 1
ATOM 679 C CA . ILE A 1 90 ? -14.938 -1.680 0.839 1.00 95.81 90 ILE A CA 1
ATOM 680 C C . ILE A 1 90 ? -13.499 -1.899 0.361 1.00 95.81 90 ILE A C 1
ATOM 682 O O . ILE A 1 90 ? -12.862 -0.952 -0.100 1.00 95.81 90 ILE A O 1
ATOM 686 N N . CYS A 1 91 ? -12.996 -3.135 0.399 1.00 94.75 91 CYS A N 1
ATOM 687 C CA . CYS A 1 91 ? -11.663 -3.453 -0.107 1.00 94.75 91 CYS A CA 1
ATOM 688 C C . CYS A 1 91 ? -11.588 -3.376 -1.637 1.00 94.75 91 CYS A C 1
ATOM 690 O O . CYS A 1 91 ? -10.590 -2.897 -2.167 1.00 94.75 91 CYS A O 1
ATOM 692 N N . LEU A 1 92 ? -12.643 -3.770 -2.355 1.00 93.81 92 LEU A N 1
ATOM 693 C CA . LEU A 1 92 ? -12.705 -3.623 -3.813 1.00 93.81 92 LEU A CA 1
ATOM 694 C C . LEU A 1 92 ? -12.780 -2.153 -4.245 1.00 93.81 92 LEU A C 1
ATOM 696 O O . LEU A 1 92 ? -12.083 -1.756 -5.176 1.00 93.81 92 LEU A O 1
ATOM 700 N N . ILE A 1 93 ? -13.573 -1.330 -3.549 1.00 94.56 93 ILE A N 1
ATOM 701 C CA . ILE A 1 93 ? -13.641 0.118 -3.808 1.00 94.56 93 ILE A CA 1
ATOM 702 C C . ILE A 1 93 ? -12.273 0.761 -3.572 1.00 94.56 93 ILE A C 1
ATOM 704 O O . ILE A 1 93 ? -11.788 1.514 -4.415 1.00 94.56 93 ILE A O 1
ATOM 708 N N . MET A 1 94 ? -11.632 0.432 -2.447 1.00 92.81 94 MET A N 1
ATOM 709 C CA . MET A 1 94 ? -10.290 0.910 -2.127 1.00 92.81 94 MET A CA 1
ATOM 710 C C . MET A 1 94 ? -9.283 0.576 -3.227 1.00 92.81 94 MET A C 1
ATOM 712 O O . MET A 1 94 ? -8.512 1.447 -3.623 1.00 92.81 94 MET A O 1
ATOM 716 N N . ASN A 1 95 ? -9.345 -0.641 -3.773 1.00 90.44 95 ASN A N 1
ATOM 717 C CA . ASN A 1 95 ? -8.393 -1.106 -4.775 1.00 90.44 95 ASN A CA 1
ATOM 718 C C . ASN A 1 95 ? -8.409 -0.292 -6.081 1.00 90.44 95 ASN A C 1
ATOM 720 O O . ASN A 1 95 ? -7.555 -0.514 -6.926 1.00 90.44 95 ASN A O 1
ATOM 724 N N . THR A 1 96 ? -9.342 0.650 -6.256 1.00 83.06 96 THR A N 1
ATOM 725 C CA . THR A 1 96 ? -9.423 1.537 -7.428 1.00 83.06 96 THR A CA 1
ATOM 726 C C . THR A 1 96 ? -8.431 2.714 -7.366 1.00 83.06 96 THR A C 1
ATOM 728 O O . THR A 1 96 ? -8.122 3.292 -8.405 1.00 83.06 96 THR A O 1
ATOM 731 N N . SER A 1 97 ? -7.910 3.102 -6.189 1.00 75.62 97 SER A N 1
ATOM 732 C CA . SER A 1 97 ? -7.074 4.316 -6.067 1.00 75.62 97 SER A CA 1
ATOM 733 C C . SER A 1 97 ? -5.614 4.144 -6.489 1.00 75.62 97 SER A C 1
ATOM 735 O O . SER A 1 97 ? -5.037 5.075 -7.041 1.00 75.62 97 SER A O 1
ATOM 737 N N . SER A 1 98 ? -4.992 2.992 -6.210 1.00 72.88 98 SER A N 1
ATOM 738 C CA . SER A 1 98 ? -3.528 2.831 -6.350 1.00 72.88 98 SER A CA 1
ATOM 739 C C . SER A 1 98 ? -3.090 1.712 -7.283 1.00 72.88 98 SER A C 1
ATOM 741 O O . SER A 1 98 ? -1.891 1.450 -7.371 1.00 72.88 98 SER A O 1
ATOM 743 N N . THR A 1 99 ? -4.013 1.083 -8.015 1.00 82.81 99 THR A N 1
ATOM 744 C CA . THR A 1 99 ? -3.707 -0.061 -8.893 1.00 82.81 99 THR A CA 1
ATOM 745 C C . THR A 1 99 ? -2.617 0.258 -9.916 1.00 82.81 99 THR A C 1
ATOM 747 O O . THR A 1 99 ? -1.833 -0.613 -10.274 1.00 82.81 99 THR A O 1
ATOM 750 N N . ALA A 1 100 ? -2.526 1.511 -10.380 1.00 88.75 100 ALA A N 1
ATOM 751 C CA . ALA A 1 100 ? -1.510 1.916 -11.354 1.00 88.75 100 ALA A CA 1
ATOM 752 C C . ALA A 1 100 ? -0.071 1.735 -10.832 1.00 88.75 100 ALA A C 1
ATOM 754 O O . ALA A 1 100 ? 0.835 1.422 -11.598 1.00 88.75 100 ALA A O 1
ATOM 755 N N . TYR A 1 101 ? 0.125 1.890 -9.524 1.00 91.00 101 TYR A N 1
ATOM 756 C CA . TYR A 1 101 ? 1.408 1.716 -8.841 1.00 91.00 101 TYR A CA 1
ATOM 757 C C . TYR A 1 101 ? 1.552 0.330 -8.203 1.00 91.00 101 TYR A C 1
ATOM 759 O O . TYR A 1 101 ? 2.499 0.090 -7.452 1.00 91.00 101 TYR A O 1
ATOM 767 N N . GLY A 1 102 ? 0.605 -0.571 -8.473 1.00 88.81 102 GLY A N 1
ATOM 768 C CA . GLY A 1 102 ? 0.593 -1.914 -7.920 1.00 88.81 102 GLY A CA 1
ATOM 769 C C . GLY A 1 102 ? 1.804 -2.731 -8.356 1.00 88.81 102 GLY A C 1
ATOM 770 O O . GLY A 1 102 ? 2.408 -2.474 -9.404 1.00 88.81 102 GLY A O 1
ATOM 771 N N . SER A 1 103 ? 2.160 -3.720 -7.537 1.00 84.94 103 SER A N 1
ATOM 772 C CA . SER A 1 103 ? 3.266 -4.646 -7.813 1.00 84.94 103 SER A CA 1
ATOM 773 C C . SER A 1 103 ? 4.562 -3.911 -8.164 1.00 84.94 103 SER A C 1
ATOM 775 O O . SER A 1 103 ? 5.228 -4.229 -9.146 1.00 84.94 103 SER A O 1
ATOM 777 N N . VAL A 1 104 ? 4.902 -2.899 -7.363 1.00 86.50 104 VAL A N 1
ATOM 778 C CA . VAL A 1 104 ? 6.122 -2.096 -7.501 1.00 86.50 104 VAL A CA 1
ATOM 779 C C . VAL A 1 104 ? 6.163 -1.370 -8.857 1.00 86.50 104 VAL A C 1
ATOM 781 O O . VAL A 1 104 ? 7.179 -1.341 -9.545 1.00 86.50 104 VAL A O 1
ATOM 784 N N . GLY A 1 105 ? 5.031 -0.794 -9.277 1.00 88.12 105 GLY A N 1
ATOM 785 C CA . GLY A 1 105 ? 4.952 0.041 -10.480 1.00 88.12 105 GLY A CA 1
ATOM 786 C C . GLY A 1 105 ? 5.000 -0.714 -11.814 1.00 88.12 105 GLY A C 1
ATOM 787 O O . GLY A 1 105 ? 5.200 -0.091 -12.863 1.00 88.12 105 GLY A O 1
ATOM 788 N N . ILE A 1 106 ? 4.806 -2.039 -11.816 1.00 85.31 106 ILE A N 1
ATOM 789 C CA . ILE A 1 106 ? 4.791 -2.854 -13.045 1.00 85.31 106 ILE A CA 1
ATOM 790 C C . ILE A 1 106 ? 3.795 -2.335 -14.099 1.00 85.31 106 ILE A C 1
ATOM 792 O O . ILE A 1 106 ? 4.185 -2.261 -15.266 1.00 85.31 106 ILE A O 1
ATOM 796 N N . PRO A 1 107 ? 2.552 -1.933 -13.764 1.00 89.38 107 PRO A N 1
ATOM 797 C CA . PRO A 1 107 ? 1.615 -1.428 -14.767 1.00 89.38 107 PRO A CA 1
ATOM 798 C C . PRO A 1 107 ? 2.139 -0.189 -15.507 1.00 89.38 107 PRO A C 1
ATOM 800 O O . PRO A 1 107 ? 2.035 -0.113 -16.730 1.00 89.38 107 PRO A O 1
ATOM 803 N N . ILE A 1 108 ? 2.763 0.746 -14.785 1.00 91.88 108 ILE A N 1
ATOM 804 C CA . ILE A 1 108 ? 3.336 1.971 -15.362 1.00 91.88 108 ILE A CA 1
ATOM 805 C C . ILE A 1 108 ? 4.573 1.663 -16.204 1.00 91.88 108 ILE A C 1
ATOM 807 O O . ILE A 1 108 ? 4.683 2.152 -17.327 1.00 91.88 108 ILE A O 1
ATOM 811 N N . THR A 1 109 ? 5.495 0.844 -15.692 1.00 87.94 109 THR A N 1
ATOM 812 C CA . THR A 1 109 ? 6.713 0.471 -16.434 1.00 87.94 109 THR A CA 1
ATOM 813 C C . THR A 1 109 ? 6.374 -0.297 -17.713 1.00 87.94 109 THR A C 1
ATOM 815 O O . THR A 1 109 ? 6.940 -0.009 -18.768 1.00 87.94 109 THR A O 1
ATOM 818 N N . SER A 1 110 ? 5.393 -1.201 -17.650 1.00 84.94 110 SER A N 1
ATOM 819 C CA . SER A 1 110 ? 4.904 -1.959 -18.807 1.00 84.94 110 SER A CA 1
ATOM 820 C C . SER A 1 110 ? 4.233 -1.051 -19.836 1.00 84.94 110 SER A C 1
ATOM 822 O O . SER A 1 110 ? 4.491 -1.187 -21.031 1.00 84.94 110 SER A O 1
ATOM 824 N N . LEU A 1 111 ? 3.403 -0.100 -19.386 1.00 88.25 111 LEU A N 1
ATOM 825 C CA . LEU A 1 111 ? 2.770 0.882 -20.266 1.00 88.25 111 LEU A CA 1
ATOM 826 C C . LEU A 1 111 ? 3.820 1.746 -20.968 1.00 88.25 111 LEU A C 1
ATOM 828 O O . LEU A 1 111 ? 3.800 1.838 -22.191 1.00 88.25 111 LEU A O 1
ATOM 832 N N . ALA A 1 112 ? 4.759 2.317 -20.210 1.00 89.56 112 ALA A N 1
ATOM 833 C CA . ALA A 1 112 ? 5.824 3.161 -20.742 1.00 89.56 112 ALA A CA 1
ATOM 834 C C . ALA A 1 112 ? 6.659 2.425 -21.800 1.00 89.56 112 ALA A C 1
ATOM 836 O O . ALA A 1 112 ? 6.925 2.977 -22.867 1.00 89.56 112 ALA A O 1
ATOM 837 N N . GLN A 1 113 ? 6.999 1.156 -21.546 1.00 84.19 113 GLN A N 1
ATOM 838 C CA . GLN A 1 113 ? 7.718 0.319 -22.503 1.00 84.19 113 GLN A CA 1
ATOM 839 C C . GLN A 1 113 ? 6.890 0.037 -23.766 1.00 84.19 113 GLN A C 1
ATOM 841 O O . GLN A 1 113 ? 7.414 0.149 -24.872 1.00 84.19 113 GLN A O 1
ATOM 846 N N . ALA A 1 114 ? 5.604 -0.294 -23.622 1.00 84.75 114 ALA A N 1
ATOM 847 C CA . ALA A 1 114 ? 4.723 -0.585 -24.753 1.00 84.75 114 ALA A CA 1
ATOM 848 C C . ALA A 1 114 ? 4.464 0.644 -25.643 1.00 84.75 114 ALA A C 1
ATOM 850 O O . ALA A 1 114 ? 4.313 0.505 -26.855 1.00 84.75 114 ALA A O 1
ATOM 851 N N . THR A 1 115 ? 4.425 1.844 -25.057 1.00 88.75 115 THR A N 1
ATOM 852 C CA . THR A 1 115 ? 4.221 3.108 -25.783 1.00 88.75 115 THR A CA 1
ATOM 853 C C . THR A 1 115 ? 5.523 3.805 -26.175 1.00 88.75 115 THR A C 1
ATOM 855 O O . THR A 1 115 ? 5.475 4.848 -26.821 1.00 88.75 115 THR A O 1
ATOM 858 N N . ASN A 1 116 ? 6.674 3.261 -25.770 1.00 86.19 116 ASN A N 1
ATOM 859 C CA . ASN A 1 116 ? 7.993 3.872 -25.936 1.00 86.19 116 ASN A CA 1
ATOM 860 C C . ASN A 1 116 ? 8.068 5.312 -25.374 1.00 86.19 116 ASN A C 1
ATOM 862 O O . ASN A 1 116 ? 8.602 6.222 -26.008 1.00 86.19 116 ASN A O 1
ATOM 866 N N . LEU A 1 117 ? 7.475 5.519 -24.194 1.00 91.38 117 LEU A N 1
ATOM 867 C CA . LEU A 1 117 ? 7.459 6.793 -23.468 1.00 91.38 117 LEU A CA 1
ATOM 868 C C . LEU A 1 117 ? 8.416 6.747 -22.273 1.00 91.38 117 LEU A C 1
ATOM 870 O O . LEU A 1 117 ? 8.734 5.678 -21.752 1.00 91.38 117 LEU A O 1
ATOM 874 N N . ASP A 1 118 ? 8.842 7.919 -21.801 1.00 90.50 118 ASP A N 1
ATOM 875 C CA . ASP A 1 118 ? 9.633 8.015 -20.575 1.00 90.50 118 ASP A CA 1
ATOM 876 C C . ASP A 1 118 ? 8.800 7.585 -19.357 1.00 90.50 118 ASP A C 1
ATOM 878 O O . ASP A 1 118 ? 7.719 8.117 -19.092 1.00 90.50 118 ASP A O 1
ATOM 882 N N . VAL A 1 119 ? 9.319 6.617 -18.600 1.00 89.81 119 VAL A N 1
ATOM 883 C CA . VAL A 1 119 ? 8.623 6.022 -17.453 1.00 89.81 119 VAL A CA 1
ATOM 884 C C . VAL A 1 119 ? 8.319 7.032 -16.346 1.00 89.81 119 VAL A C 1
ATOM 886 O O . VAL A 1 119 ? 7.273 6.933 -15.707 1.00 89.81 119 VAL A O 1
ATOM 889 N N . ASN A 1 120 ? 9.186 8.023 -16.131 1.00 89.12 120 ASN A N 1
ATOM 890 C CA . ASN A 1 120 ? 8.992 9.029 -15.090 1.00 89.12 120 ASN A CA 1
ATOM 891 C C . ASN A 1 120 ? 7.917 10.033 -15.504 1.00 89.12 120 ASN A C 1
ATOM 893 O O . ASN A 1 120 ? 7.108 10.434 -14.667 1.00 89.12 120 ASN A O 1
ATOM 897 N N . ILE A 1 121 ? 7.861 10.389 -16.793 1.00 91.75 121 ILE A N 1
ATOM 898 C CA . ILE A 1 121 ? 6.777 11.214 -17.339 1.00 91.75 121 ILE A CA 1
ATOM 899 C C . ILE A 1 121 ? 5.442 10.483 -17.175 1.00 91.75 121 ILE A C 1
ATOM 901 O O . ILE A 1 121 ? 4.525 11.027 -16.566 1.00 91.75 121 ILE A O 1
ATOM 905 N N . VAL A 1 122 ? 5.344 9.230 -17.636 1.00 94.12 122 VAL A N 1
ATOM 906 C CA . VAL A 1 122 ? 4.107 8.432 -17.528 1.00 94.12 122 VAL A CA 1
ATOM 907 C C . VAL A 1 122 ? 3.673 8.280 -16.066 1.00 94.12 122 VAL A C 1
ATOM 909 O O . VAL A 1 122 ? 2.505 8.493 -15.745 1.00 94.12 122 VAL A O 1
ATOM 912 N N . SER A 1 123 ? 4.617 7.970 -15.171 1.00 93.94 123 SER A N 1
ATOM 913 C CA . SER A 1 123 ? 4.385 7.880 -13.725 1.00 93.94 123 SER A CA 1
ATOM 914 C C . SER A 1 123 ? 3.813 9.186 -13.162 1.00 93.94 123 SER A C 1
ATOM 916 O O . SER A 1 123 ? 2.751 9.189 -12.542 1.00 93.94 123 SER A O 1
ATOM 918 N N . SER A 1 124 ? 4.462 10.321 -13.434 1.00 92.19 124 SER A N 1
ATOM 919 C CA . SER A 1 124 ? 4.030 11.631 -12.937 1.00 92.19 124 SER A CA 1
ATOM 920 C C . SER A 1 124 ? 2.633 12.015 -13.439 1.00 92.19 124 SER A C 1
ATOM 922 O O . SER A 1 124 ? 1.795 12.433 -12.642 1.00 92.19 124 SER A O 1
ATOM 924 N N . GLU A 1 125 ? 2.352 11.849 -14.733 1.00 94.44 125 GLU A N 1
ATOM 925 C CA . GLU A 1 125 ? 1.052 12.196 -15.326 1.00 94.44 125 GLU A CA 1
ATOM 926 C C . GLU A 1 125 ? -0.091 11.350 -14.748 1.00 94.44 125 GLU A C 1
ATOM 928 O O . GLU A 1 125 ? -1.147 11.876 -14.386 1.00 94.44 125 GLU A O 1
ATOM 933 N N . ILE A 1 126 ? 0.134 10.045 -14.568 1.00 94.06 126 ILE A N 1
ATOM 934 C CA . ILE A 1 126 ? -0.838 9.160 -13.915 1.00 94.06 126 ILE A CA 1
ATOM 935 C C . ILE A 1 126 ? -1.056 9.580 -12.456 1.00 94.06 126 ILE A C 1
ATOM 937 O O . ILE A 1 126 ? -2.192 9.586 -11.983 1.00 94.06 126 ILE A O 1
ATOM 941 N N . ALA A 1 127 ? -0.003 9.993 -11.740 1.00 93.50 127 ALA A N 1
ATOM 942 C CA . ALA A 1 127 ? -0.135 10.520 -10.380 1.00 93.50 127 ALA A CA 1
ATOM 943 C C . ALA A 1 127 ? -1.092 11.718 -10.320 1.00 93.50 127 ALA A C 1
ATOM 945 O O . ALA A 1 127 ? -1.953 11.767 -9.443 1.00 93.50 127 ALA A O 1
ATOM 946 N N . PHE A 1 128 ? -0.966 12.658 -11.263 1.00 93.31 128 PHE A N 1
ATOM 947 C CA . PHE A 1 128 ? -1.837 13.830 -11.341 1.00 93.31 128 PHE A CA 1
ATOM 948 C C . PHE A 1 128 ? -3.295 13.455 -11.617 1.00 93.31 128 PHE A C 1
ATOM 950 O O . PHE A 1 128 ? -4.196 14.005 -10.981 1.00 93.31 128 PHE A O 1
ATOM 957 N N . GLN A 1 129 ? -3.539 12.489 -12.504 1.00 93.69 129 GLN A N 1
ATOM 958 C CA . GLN A 1 129 ? -4.890 11.993 -12.790 1.00 93.69 129 GLN A CA 1
ATOM 959 C C . GLN A 1 129 ? -5.529 11.313 -11.570 1.00 93.69 129 GLN A C 1
ATOM 961 O O . GLN A 1 129 ? -6.730 11.457 -11.330 1.00 93.69 129 GLN A O 1
ATOM 966 N N . LEU A 1 130 ? -4.725 10.612 -10.766 1.00 93.25 130 LEU A N 1
ATOM 967 C CA . LEU A 1 130 ? -5.192 9.879 -9.590 1.00 93.25 130 LEU A CA 1
ATOM 968 C C . LEU A 1 130 ? -5.458 10.758 -8.361 1.00 93.25 130 LEU A C 1
ATOM 970 O O . LEU A 1 130 ? -6.090 10.273 -7.426 1.00 93.25 130 LEU A O 1
ATOM 974 N N . ILE A 1 131 ? -5.081 12.044 -8.353 1.00 94.25 131 ILE A N 1
ATOM 975 C CA . ILE A 1 131 ? -5.329 12.945 -7.209 1.00 94.25 131 ILE A CA 1
ATOM 976 C C . ILE A 1 131 ? -6.804 12.920 -6.794 1.00 94.25 131 ILE A C 1
ATOM 978 O O . ILE A 1 131 ? -7.117 12.749 -5.616 1.00 94.25 131 ILE A O 1
ATOM 982 N N . LEU A 1 132 ? -7.724 13.079 -7.751 1.00 93.00 132 LEU A N 1
ATOM 983 C CA . LEU A 1 132 ? -9.151 13.167 -7.447 1.00 93.00 132 LEU A CA 1
ATOM 984 C C . LEU A 1 132 ? -9.722 11.829 -6.921 1.00 93.00 132 LEU A C 1
ATOM 986 O O . LEU A 1 132 ? -10.347 11.846 -5.854 1.00 93.00 132 LEU A O 1
ATOM 990 N N . PRO A 1 133 ? -9.491 10.668 -7.568 1.00 92.56 133 PRO A N 1
ATOM 991 C CA . PRO A 1 133 ? -9.831 9.362 -6.996 1.00 92.56 133 PRO A CA 1
ATOM 992 C C . PRO A 1 133 ? -9.225 9.125 -5.607 1.00 92.56 133 PRO A C 1
ATOM 994 O O . PRO A 1 133 ? -9.937 8.737 -4.681 1.00 92.56 133 PRO A O 1
ATOM 997 N N . THR A 1 134 ? -7.936 9.425 -5.427 1.00 93.31 134 THR A N 1
ATOM 998 C CA . THR A 1 134 ? -7.220 9.199 -4.165 1.00 93.31 134 THR A CA 1
ATOM 999 C C . THR A 1 134 ? -7.765 10.058 -3.024 1.00 93.31 134 THR A C 1
ATOM 1001 O O . THR A 1 134 ? -7.824 9.611 -1.880 1.00 93.31 134 THR A O 1
ATOM 1004 N N . LEU A 1 135 ? -8.224 11.276 -3.315 1.00 94.81 135 LEU A N 1
ATOM 1005 C CA . LEU A 1 135 ? -8.870 12.124 -2.317 1.00 94.81 135 LEU A CA 1
ATOM 1006 C C . LEU A 1 135 ? -10.295 11.679 -1.995 1.00 94.81 135 LEU A C 1
ATOM 1008 O O . LEU A 1 135 ? -10.715 11.832 -0.856 1.00 94.81 135 LEU A O 1
ATOM 1012 N N . THR A 1 136 ? -11.044 11.158 -2.967 1.00 94.75 136 THR A N 1
ATOM 1013 C CA . THR A 1 136 ? -12.486 10.886 -2.825 1.00 94.75 136 THR A CA 1
ATOM 1014 C C . THR A 1 136 ? -12.795 9.505 -2.253 1.00 94.75 136 THR A C 1
ATOM 1016 O O . THR A 1 136 ? -13.706 9.378 -1.433 1.00 94.75 136 THR A O 1
ATOM 1019 N N . ILE A 1 137 ? -12.028 8.476 -2.618 1.00 95.94 137 ILE A N 1
ATOM 1020 C CA . ILE A 1 137 ? -12.235 7.099 -2.151 1.00 95.94 137 ILE A CA 1
ATOM 1021 C C . ILE A 1 137 ? -12.282 6.975 -0.619 1.00 95.94 137 ILE A C 1
ATOM 1023 O O . ILE A 1 137 ? -13.247 6.385 -0.130 1.00 95.94 137 ILE A O 1
ATOM 1027 N N . PRO A 1 138 ? -11.367 7.554 0.184 1.00 96.31 138 PRO A N 1
ATOM 1028 C CA . PRO A 1 138 ? -11.457 7.434 1.639 1.00 96.31 138 PRO A CA 1
ATOM 1029 C C . PRO A 1 138 ? -12.756 8.033 2.207 1.00 96.31 138 PRO A C 1
ATOM 1031 O O . PRO A 1 138 ? -13.304 7.488 3.166 1.00 96.31 138 PRO A O 1
ATOM 1034 N N . PHE A 1 139 ? -13.332 9.073 1.583 1.00 96.69 139 PHE A N 1
ATOM 1035 C CA . PHE A 1 139 ? -14.666 9.565 1.960 1.00 96.69 139 PHE A CA 1
ATOM 1036 C C . PHE A 1 139 ? -15.759 8.556 1.649 1.00 96.69 139 PHE A C 1
ATOM 1038 O O . PHE A 1 139 ? -16.628 8.343 2.492 1.00 96.69 139 PHE A O 1
ATOM 1045 N N . VAL A 1 140 ? -15.714 7.913 0.482 1.00 96.62 140 VAL A N 1
ATOM 1046 C CA . VAL A 1 140 ? -16.666 6.852 0.129 1.00 96.62 140 VAL A CA 1
ATOM 1047 C C . VAL A 1 140 ? -16.600 5.724 1.159 1.00 96.62 140 VAL A C 1
ATOM 1049 O O . VAL A 1 140 ? -17.636 5.318 1.683 1.00 96.62 140 VAL A O 1
ATOM 1052 N N . LEU A 1 141 ? -15.395 5.279 1.528 1.00 96.50 141 LEU A N 1
ATOM 1053 C CA . LEU A 1 141 ? -15.202 4.228 2.530 1.00 96.50 141 LEU A CA 1
ATOM 1054 C C . LEU A 1 141 ? -15.810 4.608 3.890 1.00 96.50 141 LEU A C 1
ATOM 1056 O O . LEU A 1 141 ? -16.530 3.809 4.495 1.00 96.50 141 LEU A O 1
ATOM 1060 N N . VAL A 1 142 ? -15.582 5.838 4.362 1.00 96.69 142 VAL A N 1
ATOM 1061 C CA . VAL A 1 142 ? -16.130 6.314 5.643 1.00 96.69 142 VAL A CA 1
ATOM 1062 C C . VAL A 1 142 ? -17.647 6.505 5.582 1.00 96.69 142 VAL A C 1
ATOM 1064 O O . VAL A 1 142 ? -18.337 6.153 6.539 1.00 96.69 142 VAL A O 1
ATOM 1067 N N . ILE A 1 143 ? -18.186 7.014 4.471 1.00 96.81 143 ILE A N 1
ATOM 1068 C CA . ILE A 1 143 ? -19.633 7.168 4.256 1.00 96.81 143 ILE A CA 1
ATOM 1069 C C . ILE A 1 143 ? -20.326 5.805 4.295 1.00 96.81 143 ILE A C 1
ATOM 1071 O O . ILE A 1 143 ? -21.320 5.654 5.004 1.00 96.81 143 ILE A O 1
ATOM 1075 N N . LEU A 1 144 ? -19.798 4.809 3.579 1.00 96.19 144 LEU A N 1
ATOM 1076 C CA . LEU A 1 144 ? -20.358 3.457 3.560 1.00 96.19 144 LEU A CA 1
ATOM 1077 C C . LEU A 1 144 ? -20.301 2.812 4.948 1.00 96.19 144 LEU A C 1
ATOM 1079 O O . LEU A 1 144 ? -21.282 2.233 5.404 1.00 96.19 144 LEU A O 1
ATOM 1083 N N . THR A 1 145 ? -19.185 2.985 5.656 1.00 94.38 145 THR A N 1
ATOM 1084 C CA . THR A 1 145 ? -18.994 2.422 7.002 1.00 94.38 145 THR A CA 1
ATOM 1085 C C . THR A 1 145 ? -19.876 3.094 8.052 1.00 94.38 145 THR A C 1
ATOM 1087 O O . THR A 1 145 ? -20.364 2.440 8.968 1.00 94.38 145 THR A O 1
ATOM 1090 N N . GLY A 1 146 ? -20.099 4.404 7.932 1.00 90.25 146 GLY A N 1
ATOM 1091 C CA . GLY A 1 146 ? -20.918 5.185 8.857 1.00 90.25 146 GLY A CA 1
ATOM 1092 C C . GLY A 1 146 ? -22.413 5.218 8.527 1.00 90.25 146 GLY A C 1
ATOM 1093 O O . GLY A 1 146 ? -23.137 5.992 9.152 1.00 90.25 146 GLY A O 1
ATOM 1094 N N . GLY A 1 147 ? -22.881 4.438 7.546 1.00 91.12 147 GLY A N 1
ATOM 1095 C CA . GLY A 1 147 ? -24.296 4.379 7.160 1.00 91.12 147 GLY A CA 1
ATOM 1096 C C . GLY A 1 147 ? -24.816 5.642 6.459 1.00 91.12 147 GLY A C 1
ATOM 1097 O O . GLY A 1 147 ? -26.000 5.963 6.555 1.00 91.12 147 GLY A O 1
ATOM 1098 N N . GLY A 1 148 ? -23.941 6.392 5.784 1.00 92.06 148 GLY A N 1
ATOM 1099 C CA . GLY A 1 148 ? -24.278 7.582 5.001 1.00 92.06 148 GLY A CA 1
ATOM 1100 C C . GLY A 1 148 ? -23.413 8.802 5.324 1.00 92.06 148 GLY A C 1
ATOM 1101 O O . GLY A 1 148 ? -22.453 8.743 6.088 1.00 92.06 148 GLY A O 1
ATOM 1102 N N . ILE A 1 149 ? -23.776 9.958 4.754 1.00 90.94 149 ILE A N 1
ATOM 1103 C CA . ILE A 1 149 ? -23.000 11.215 4.849 1.00 90.94 149 ILE A CA 1
ATOM 1104 C C . ILE A 1 149 ? -22.811 11.672 6.305 1.00 90.94 149 ILE A C 1
ATOM 1106 O O . ILE A 1 149 ? -21.784 12.249 6.662 1.00 90.94 149 ILE A O 1
ATOM 1110 N N . LYS A 1 150 ? -23.772 11.361 7.187 1.00 88.44 150 LYS A N 1
ATOM 1111 C CA . LYS A 1 150 ? -23.664 11.643 8.629 1.00 88.44 150 LYS A CA 1
ATOM 1112 C C . LYS A 1 150 ? -22.477 10.920 9.279 1.00 88.44 150 LYS A C 1
ATOM 1114 O O . LYS A 1 150 ? -21.951 11.427 10.266 1.00 88.44 150 LYS A O 1
ATOM 1119 N N . GLY A 1 151 ? -22.016 9.816 8.691 1.00 85.25 151 GLY A N 1
ATOM 1120 C CA . GLY A 1 151 ? -20.822 9.078 9.090 1.00 85.25 151 GLY A CA 1
ATOM 1121 C C . GLY A 1 151 ? -19.523 9.883 9.008 1.00 85.25 151 GLY A C 1
ATOM 1122 O O . GLY A 1 151 ? -18.562 9.533 9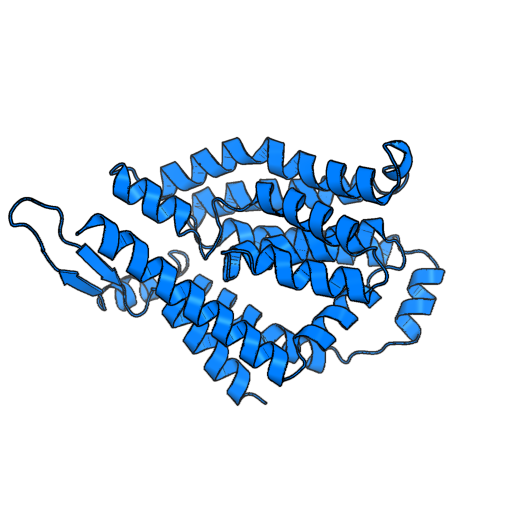.683 1.00 85.25 151 GLY A O 1
ATOM 1123 N N . LEU A 1 152 ? -19.486 10.995 8.268 1.00 91.50 152 LEU A N 1
ATOM 1124 C CA . LEU A 1 152 ? -18.323 11.891 8.236 1.00 91.50 152 LEU A CA 1
ATOM 1125 C C . LEU A 1 152 ? -18.229 12.810 9.461 1.00 91.50 152 LEU A C 1
ATOM 1127 O O . LEU A 1 152 ? -17.172 13.396 9.713 1.00 91.50 152 LEU A O 1
ATOM 1131 N N . LYS A 1 153 ? -19.303 12.954 10.247 1.00 89.75 153 LYS A N 1
ATOM 1132 C CA . LYS A 1 153 ? -19.278 13.809 11.439 1.00 89.75 153 LYS A CA 1
ATOM 1133 C C . LYS A 1 153 ? -18.229 13.301 12.431 1.00 89.75 153 LYS A C 1
ATOM 1135 O O . LYS A 1 153 ? -18.223 12.127 12.803 1.00 89.75 153 LYS A O 1
ATOM 1140 N N . GLY A 1 154 ? -17.339 14.206 12.834 1.00 87.12 154 GLY A N 1
ATOM 1141 C CA . GLY A 1 154 ? -16.229 13.932 13.751 1.00 87.12 154 GLY A CA 1
ATOM 1142 C C . GLY A 1 154 ? -14.987 13.298 13.112 1.00 87.12 154 GLY A C 1
ATOM 1143 O O . GLY A 1 154 ? -13.949 13.290 13.755 1.00 87.12 154 GLY A O 1
ATOM 1144 N N . ILE A 1 155 ? -15.055 12.811 11.863 1.00 92.06 155 ILE A N 1
ATOM 1145 C CA . ILE A 1 155 ? -13.941 12.100 11.189 1.00 92.06 155 ILE A CA 1
ATOM 1146 C C . ILE A 1 155 ? -13.581 12.720 9.830 1.00 92.06 155 ILE A C 1
ATOM 1148 O O . ILE A 1 155 ? -12.606 12.329 9.192 1.00 92.06 155 ILE A O 1
ATOM 1152 N N . PHE A 1 156 ? -14.309 13.750 9.396 1.00 94.75 156 PHE A N 1
ATOM 1153 C CA . PHE A 1 156 ? -14.049 14.458 8.143 1.00 94.75 156 PHE A CA 1
ATOM 1154 C C . PHE A 1 156 ? -12.579 14.880 7.990 1.00 94.75 156 PHE A C 1
ATOM 1156 O O . PHE A 1 156 ? -11.963 14.582 6.971 1.00 94.75 156 PHE A O 1
ATOM 1163 N N . LEU A 1 157 ? -11.999 15.512 9.019 1.00 94.69 157 LEU A N 1
ATOM 1164 C CA . LEU A 1 157 ? -10.611 15.979 8.973 1.00 94.69 157 LEU A CA 1
ATOM 1165 C C . LEU A 1 157 ? -9.621 14.815 8.844 1.00 94.69 157 LEU A C 1
ATOM 1167 O O . LEU A 1 157 ? -8.712 14.886 8.027 1.00 94.69 157 LEU A O 1
ATOM 1171 N N . LEU A 1 158 ? -9.818 13.732 9.600 1.00 95.00 158 LEU A N 1
ATOM 1172 C CA . LEU A 1 158 ? -8.990 12.529 9.497 1.00 95.00 158 LEU A CA 1
ATOM 1173 C C . LEU A 1 158 ? -9.063 11.909 8.098 1.00 95.00 158 LEU A C 1
ATOM 1175 O O . LEU A 1 158 ? -8.038 11.568 7.518 1.00 95.00 158 LEU A O 1
ATOM 1179 N N . THR A 1 159 ? -10.273 11.806 7.550 1.00 96.25 159 THR A N 1
ATOM 1180 C CA . THR A 1 159 ? -10.518 11.255 6.209 1.00 96.25 159 THR A CA 1
ATOM 1181 C C . THR A 1 159 ? -9.803 12.085 5.147 1.00 96.25 159 THR A C 1
ATOM 1183 O O . THR A 1 159 ? -9.111 11.541 4.288 1.00 96.25 159 THR A O 1
ATOM 1186 N N . LEU A 1 160 ? -9.905 13.414 5.256 1.00 96.69 160 LEU A N 1
ATOM 1187 C CA . LEU A 1 160 ? -9.225 14.348 4.369 1.00 96.69 160 LEU A CA 1
ATOM 1188 C C . LEU A 1 160 ? -7.702 14.217 4.484 1.00 96.69 160 LEU A C 1
ATOM 1190 O O . LEU A 1 160 ? -7.028 14.093 3.471 1.00 96.69 160 LEU A O 1
ATOM 1194 N N . LEU A 1 161 ? -7.152 14.209 5.701 1.00 96.44 161 LEU A N 1
ATOM 1195 C CA . LEU A 1 161 ? -5.710 14.069 5.931 1.00 96.44 161 LEU A CA 1
ATOM 1196 C C . LEU A 1 161 ? -5.174 12.727 5.414 1.00 96.44 161 LEU A C 1
ATOM 1198 O O . LEU A 1 161 ? -4.090 12.676 4.831 1.00 96.44 161 LEU A O 1
ATOM 1202 N N . SER A 1 162 ? -5.940 11.651 5.579 1.00 95.56 162 SER A N 1
ATOM 1203 C CA . SER A 1 162 ? -5.598 10.318 5.084 1.00 95.56 162 SER A CA 1
ATOM 1204 C C . SER A 1 162 ? -5.560 10.263 3.550 1.00 95.56 162 SER A C 1
ATOM 1206 O O . SER A 1 162 ? -4.590 9.748 2.991 1.00 95.56 162 SER A O 1
ATOM 1208 N N . GLY A 1 163 ? -6.543 10.848 2.858 1.00 95.50 163 GLY A N 1
ATOM 1209 C CA . GLY A 1 163 ? -6.525 10.952 1.394 1.00 95.50 163 GLY A CA 1
ATOM 1210 C C . GLY A 1 163 ? -5.444 11.906 0.877 1.00 95.50 163 GLY A C 1
ATOM 1211 O O . GLY A 1 163 ? -4.692 11.563 -0.033 1.00 95.50 163 GLY A O 1
ATOM 1212 N N . MET A 1 164 ? -5.320 13.094 1.480 1.00 96.31 164 MET A N 1
ATOM 1213 C CA . MET A 1 164 ? -4.359 14.122 1.058 1.00 96.31 164 MET A CA 1
ATOM 1214 C C . MET A 1 164 ? -2.917 13.661 1.209 1.00 96.31 164 MET A C 1
ATOM 1216 O O . MET A 1 164 ? -2.116 13.891 0.310 1.00 96.31 164 MET A O 1
ATOM 1220 N N . SER A 1 165 ? -2.582 13.003 2.318 1.00 95.69 165 SER A N 1
ATOM 1221 C CA . SER A 1 165 ? -1.235 12.464 2.514 1.00 95.69 165 SER A CA 1
ATOM 1222 C C . SER A 1 165 ? -0.866 11.463 1.429 1.00 95.69 165 SER A C 1
ATOM 1224 O O . SER A 1 165 ? 0.221 11.560 0.869 1.00 95.69 165 SER A O 1
ATOM 1226 N N . MET A 1 166 ? -1.789 10.574 1.060 1.00 94.25 166 MET A N 1
ATOM 1227 C CA . MET A 1 166 ? -1.542 9.614 -0.008 1.00 94.25 166 MET A CA 1
ATOM 1228 C C . MET A 1 166 ? -1.415 10.299 -1.374 1.00 94.25 166 MET A C 1
ATOM 1230 O O . MET A 1 166 ? -0.452 10.030 -2.082 1.00 94.25 166 MET A O 1
ATOM 1234 N N . ALA A 1 167 ? -2.307 11.237 -1.715 1.00 94.62 167 ALA A N 1
ATOM 1235 C CA . ALA A 1 167 ? -2.258 11.964 -2.987 1.00 94.62 167 ALA A CA 1
ATOM 1236 C C . ALA A 1 167 ? -0.969 12.792 -3.141 1.00 94.62 167 ALA A C 1
ATOM 1238 O O . ALA A 1 167 ? -0.289 12.711 -4.163 1.00 94.62 167 ALA A O 1
ATOM 1239 N N . VAL A 1 168 ? -0.602 13.564 -2.112 1.00 94.94 168 VAL A N 1
ATOM 1240 C CA . VAL A 1 168 ? 0.600 14.412 -2.128 1.00 94.94 168 VAL A CA 1
ATOM 1241 C C . VAL A 1 168 ? 1.860 13.556 -2.205 1.00 94.94 168 VAL A C 1
ATOM 1243 O O . VAL A 1 168 ? 2.738 13.837 -3.020 1.00 94.94 168 VAL A O 1
ATOM 1246 N N . SER A 1 169 ? 1.948 12.492 -1.402 1.00 93.56 169 SER A N 1
ATOM 1247 C CA . SER A 1 169 ? 3.084 11.575 -1.462 1.00 93.56 169 SER A CA 1
ATOM 1248 C C . SER A 1 169 ? 3.176 10.867 -2.802 1.00 93.56 169 SER A C 1
ATOM 1250 O O . SER A 1 169 ? 4.273 10.780 -3.341 1.00 93.56 169 SER A O 1
ATOM 1252 N N . GLN A 1 170 ? 2.059 10.409 -3.369 1.00 93.12 170 GLN A N 1
ATOM 1253 C CA . GLN A 1 170 ? 2.066 9.747 -4.671 1.00 93.12 170 GLN A CA 1
ATOM 1254 C C . GLN A 1 170 ? 2.633 10.660 -5.757 1.00 93.12 170 GLN A C 1
ATOM 1256 O O . GLN A 1 170 ? 3.546 10.245 -6.458 1.00 93.12 170 GLN A O 1
ATOM 1261 N N . VAL A 1 171 ? 2.164 11.909 -5.844 1.00 93.69 171 VAL A N 1
ATOM 1262 C CA . VAL A 1 171 ? 2.647 12.892 -6.831 1.00 93.69 171 VAL A CA 1
ATOM 1263 C C . VAL A 1 171 ? 4.113 13.263 -6.604 1.00 93.69 171 VAL A C 1
ATOM 1265 O O . VAL A 1 171 ? 4.888 13.386 -7.551 1.00 93.69 171 VAL A O 1
ATOM 1268 N N . PHE A 1 172 ? 4.521 13.458 -5.349 1.00 93.75 172 PHE A N 1
ATOM 1269 C CA . PHE A 1 172 ? 5.899 13.834 -5.041 1.00 93.75 172 PHE A CA 1
ATOM 1270 C C . PHE A 1 172 ? 6.884 12.702 -5.356 1.00 93.75 172 PHE A C 1
ATOM 1272 O O . PHE A 1 172 ? 7.934 12.926 -5.962 1.00 93.75 172 PHE A O 1
ATOM 1279 N N . ILE A 1 173 ? 6.543 11.481 -4.951 1.00 91.75 173 ILE A N 1
ATOM 1280 C CA . ILE A 1 173 ? 7.405 10.307 -5.092 1.00 91.75 173 ILE A CA 1
ATOM 1281 C C . ILE A 1 173 ? 7.447 9.856 -6.549 1.00 91.75 173 ILE A C 1
ATOM 1283 O O . ILE A 1 173 ? 8.532 9.568 -7.042 1.00 91.75 173 ILE A O 1
ATOM 1287 N N . SER A 1 174 ? 6.319 9.875 -7.269 1.00 91.75 174 SER A N 1
ATOM 1288 C CA . SER A 1 174 ? 6.285 9.488 -8.686 1.00 91.75 174 SER A CA 1
ATOM 1289 C C . SER A 1 174 ? 7.200 10.367 -9.535 1.00 91.75 174 SER A C 1
ATOM 1291 O O . SER A 1 174 ? 7.915 9.860 -10.397 1.00 91.75 174 SER A O 1
ATOM 1293 N N . LYS A 1 175 ? 7.239 11.672 -9.238 1.00 88.94 175 LYS A N 1
ATOM 1294 C CA . LYS A 1 175 ? 8.076 12.655 -9.932 1.00 88.94 175 LYS A CA 1
ATOM 1295 C C . LYS A 1 175 ? 9.566 12.540 -9.599 1.00 88.94 175 LYS A C 1
ATOM 1297 O O . LYS A 1 175 ? 10.397 12.904 -10.425 1.00 88.94 175 LYS A O 1
ATOM 1302 N N . THR A 1 176 ? 9.912 12.111 -8.385 1.00 84.94 176 THR A N 1
ATOM 1303 C CA . THR A 1 176 ? 11.302 12.134 -7.890 1.00 84.94 176 THR A CA 1
ATOM 1304 C C . THR A 1 176 ? 11.996 10.778 -7.945 1.00 84.94 176 THR A C 1
ATOM 1306 O O . THR A 1 176 ? 13.195 10.730 -8.205 1.00 84.94 176 THR A O 1
ATOM 1309 N N . LEU A 1 177 ? 11.264 9.694 -7.688 1.00 83.12 177 LEU A N 1
ATOM 1310 C CA . LEU A 1 177 ? 11.809 8.352 -7.472 1.00 83.12 177 LEU A CA 1
ATOM 1311 C C . LEU A 1 177 ? 11.293 7.304 -8.459 1.00 83.12 177 LEU A C 1
ATOM 1313 O O . LEU A 1 177 ? 11.850 6.211 -8.479 1.00 83.12 177 LEU A O 1
ATOM 1317 N N . GLY A 1 178 ? 10.282 7.631 -9.267 1.00 86.12 178 GLY A N 1
ATOM 1318 C CA . GLY A 1 178 ? 9.690 6.705 -10.230 1.00 86.12 178 GLY A CA 1
ATOM 1319 C C . GLY A 1 178 ? 8.449 5.970 -9.700 1.00 86.12 178 GLY A C 1
ATOM 1320 O O . GLY A 1 178 ? 7.887 6.343 -8.664 1.00 86.12 178 GLY A O 1
ATOM 1321 N N . PRO A 1 179 ? 7.945 4.972 -10.445 1.00 89.75 179 PRO A N 1
ATOM 1322 C CA . PRO A 1 179 ? 6.672 4.301 -10.167 1.00 89.75 179 PRO A CA 1
ATOM 1323 C C . PRO A 1 179 ? 6.720 3.216 -9.077 1.00 89.75 179 PRO A C 1
ATOM 1325 O O . PRO A 1 179 ? 5.675 2.697 -8.697 1.00 89.75 179 PRO A O 1
ATOM 1328 N N . GLU A 1 180 ? 7.888 2.848 -8.557 1.00 87.06 180 GLU A N 1
ATOM 1329 C CA . GLU A 1 180 ? 8.048 1.687 -7.671 1.00 87.06 180 GLU A CA 1
ATOM 1330 C C . GLU A 1 180 ? 7.552 1.935 -6.237 1.00 87.06 180 GLU A C 1
ATOM 1332 O O . GLU A 1 180 ? 7.041 1.039 -5.567 1.00 87.06 180 GLU A O 1
ATOM 1337 N N . LEU A 1 181 ? 7.726 3.162 -5.750 1.00 88.94 181 LEU A N 1
ATOM 1338 C CA . LEU A 1 181 ? 7.519 3.560 -4.355 1.00 88.94 181 LEU A CA 1
ATOM 1339 C C . LEU A 1 181 ? 6.237 4.362 -4.028 1.00 88.94 181 LEU A C 1
ATOM 1341 O O . LEU A 1 181 ? 5.860 4.353 -2.850 1.00 88.94 181 LEU A O 1
ATOM 1345 N N . PRO A 1 182 ? 5.543 5.050 -4.965 1.00 92.62 182 PRO A N 1
ATOM 1346 C CA . PRO A 1 182 ? 4.411 5.927 -4.646 1.00 92.62 182 PRO A CA 1
ATOM 1347 C C . PRO A 1 182 ? 3.298 5.284 -3.808 1.00 92.62 182 PRO A C 1
ATOM 1349 O O . PRO A 1 182 ? 2.890 5.863 -2.800 1.00 92.62 182 PRO A O 1
ATOM 1352 N N . ALA A 1 183 ? 2.823 4.086 -4.172 1.00 91.94 183 ALA A N 1
ATOM 1353 C CA . ALA A 1 183 ? 1.770 3.392 -3.420 1.00 91.94 183 ALA A CA 1
ATOM 1354 C C . ALA A 1 183 ? 2.237 2.955 -2.024 1.00 91.94 183 ALA A C 1
ATOM 1356 O O . ALA A 1 183 ? 1.527 3.145 -1.035 1.00 91.94 183 ALA A O 1
ATOM 1357 N N . ILE A 1 184 ? 3.453 2.419 -1.931 1.00 90.50 184 ILE A N 1
ATOM 1358 C CA . ILE A 1 184 ? 4.032 1.890 -0.693 1.00 90.50 184 ILE A CA 1
ATOM 1359 C C . ILE A 1 184 ? 4.246 3.017 0.321 1.00 90.50 184 ILE A C 1
ATOM 1361 O O . ILE A 1 184 ? 3.736 2.978 1.436 1.00 90.50 184 ILE A O 1
ATOM 1365 N N . LEU A 1 185 ? 4.994 4.050 -0.060 1.00 90.75 185 LEU A N 1
ATOM 1366 C CA . LEU A 1 185 ? 5.346 5.131 0.856 1.00 90.75 185 LEU A CA 1
ATOM 1367 C C . LEU A 1 185 ? 4.150 6.048 1.141 1.00 90.75 185 LEU A C 1
ATOM 1369 O O . LEU A 1 185 ? 3.992 6.511 2.272 1.00 90.75 185 LEU A O 1
ATOM 1373 N N . GLY A 1 186 ? 3.278 6.273 0.151 1.00 93.81 186 GLY A N 1
ATOM 1374 C CA . GLY A 1 186 ? 2.054 7.052 0.339 1.00 93.81 186 GLY A CA 1
ATOM 1375 C C . GLY A 1 186 ? 1.081 6.398 1.321 1.00 93.81 186 GLY A C 1
ATOM 1376 O O . GLY A 1 186 ? 0.537 7.078 2.194 1.00 93.81 186 GLY A O 1
ATOM 1377 N N . SER A 1 187 ? 0.902 5.077 1.239 1.00 93.81 187 SER A N 1
ATOM 1378 C CA . SER A 1 187 ? 0.056 4.336 2.185 1.00 93.81 187 SER A CA 1
ATOM 1379 C C . SER A 1 187 ? 0.649 4.282 3.594 1.00 93.81 187 SER A C 1
ATOM 1381 O O . SER A 1 187 ? -0.089 4.498 4.556 1.00 93.81 187 SER A O 1
ATOM 1383 N N . ILE A 1 188 ? 1.970 4.098 3.742 1.00 92.38 188 ILE A N 1
ATOM 1384 C CA . ILE A 1 188 ? 2.649 4.183 5.047 1.00 92.38 188 ILE A CA 1
ATOM 1385 C C . ILE A 1 188 ? 2.402 5.550 5.686 1.00 92.38 188 ILE A C 1
ATOM 1387 O O . ILE A 1 188 ? 1.992 5.609 6.845 1.00 92.38 188 ILE A O 1
ATOM 1391 N N . LEU A 1 189 ? 2.582 6.646 4.938 1.00 94.94 189 LEU A N 1
ATOM 1392 C CA . LEU A 1 189 ? 2.335 7.988 5.467 1.00 94.94 189 LEU A CA 1
ATOM 1393 C C . LEU A 1 189 ? 0.872 8.165 5.901 1.00 94.94 189 LEU A C 1
ATOM 1395 O O . LEU A 1 189 ? 0.607 8.677 6.993 1.00 94.94 189 LEU A O 1
ATOM 1399 N N . SER A 1 190 ? -0.073 7.705 5.079 1.00 95.12 190 SER A N 1
ATOM 1400 C CA . SER A 1 190 ? -1.504 7.769 5.382 1.00 95.12 190 SER A CA 1
ATOM 1401 C C . SER A 1 190 ? -1.867 6.973 6.641 1.00 95.12 190 SER A C 1
ATOM 1403 O O . SER A 1 190 ? -2.587 7.470 7.515 1.00 95.12 190 SER A O 1
ATOM 1405 N N . MET A 1 191 ? -1.308 5.769 6.797 1.00 93.38 191 MET A N 1
ATOM 1406 C CA . MET A 1 191 ? -1.452 4.960 8.008 1.00 93.38 191 MET A CA 1
ATOM 1407 C C . MET A 1 191 ? -0.860 5.664 9.225 1.00 93.38 191 MET A C 1
ATOM 1409 O O . MET A 1 191 ? -1.522 5.738 10.257 1.00 93.38 191 MET A O 1
ATOM 1413 N N . THR A 1 192 ? 0.356 6.209 9.122 1.00 92.75 192 THR A N 1
ATOM 1414 C CA . THR A 1 192 ? 1.007 6.923 10.228 1.00 92.75 192 THR A CA 1
ATOM 1415 C C . THR A 1 192 ? 0.155 8.094 10.700 1.00 92.75 192 THR A C 1
ATOM 1417 O O . THR A 1 192 ? -0.109 8.207 11.896 1.00 92.75 192 THR A O 1
ATOM 1420 N N . ILE A 1 193 ? -0.341 8.925 9.782 1.00 94.19 193 ILE A N 1
ATOM 1421 C CA . ILE A 1 193 ? -1.232 10.044 10.116 1.00 94.19 193 ILE A CA 1
ATOM 1422 C C . ILE A 1 193 ? -2.510 9.538 10.780 1.00 94.19 193 ILE A C 1
ATOM 1424 O O . ILE A 1 193 ? -2.951 10.113 11.775 1.00 94.19 193 ILE A O 1
ATOM 1428 N N . THR A 1 194 ? -3.072 8.435 10.284 1.00 92.88 194 THR A N 1
ATOM 1429 C CA . THR A 1 194 ? -4.301 7.864 10.839 1.00 92.88 194 THR A CA 1
ATOM 1430 C C . THR A 1 194 ? -4.099 7.339 12.262 1.00 92.88 194 THR A C 1
ATOM 1432 O O . THR A 1 194 ? -4.901 7.638 13.145 1.00 92.88 194 THR A O 1
ATOM 1435 N N . ILE A 1 195 ? -2.995 6.629 12.520 1.00 90.44 195 ILE A N 1
ATOM 1436 C CA . ILE A 1 195 ? -2.620 6.132 13.853 1.00 90.44 195 ILE A CA 1
ATOM 1437 C C . ILE A 1 195 ? -2.361 7.299 14.812 1.00 90.44 195 ILE A C 1
ATOM 1439 O O . ILE A 1 195 ? -2.862 7.300 15.935 1.00 90.44 195 ILE A O 1
ATOM 1443 N N . VAL A 1 196 ? -1.593 8.302 14.378 1.00 90.56 196 VAL A N 1
ATOM 1444 C CA . VAL A 1 196 ? -1.269 9.482 15.191 1.00 90.56 196 VAL A CA 1
ATOM 1445 C C . VAL A 1 196 ? -2.542 10.240 15.555 1.00 90.56 196 VAL A C 1
ATOM 1447 O O . VAL A 1 196 ? -2.761 10.537 16.728 1.00 90.56 196 VAL A O 1
ATOM 1450 N N . TYR A 1 197 ? -3.420 10.489 14.585 1.00 90.56 197 TYR A N 1
ATOM 1451 C CA . TYR A 1 197 ? -4.697 11.147 14.833 1.00 90.56 197 TYR A CA 1
ATOM 1452 C C . TYR A 1 197 ? -5.566 10.344 15.808 1.00 90.56 197 TYR A C 1
ATOM 1454 O O . TYR A 1 197 ? -6.071 10.905 16.778 1.00 90.56 197 TYR A O 1
ATOM 1462 N N . ALA A 1 198 ? -5.696 9.029 15.600 1.00 87.19 198 ALA A N 1
ATOM 1463 C CA . ALA A 1 198 ? -6.460 8.153 16.486 1.00 87.19 198 ALA A CA 1
ATOM 1464 C C . ALA A 1 198 ? -5.902 8.131 17.918 1.00 87.19 198 ALA A C 1
ATOM 1466 O O . ALA A 1 198 ? -6.668 8.033 18.870 1.00 87.19 198 ALA A O 1
ATOM 1467 N N . LYS A 1 199 ? -4.583 8.275 18.092 1.00 83.88 199 LYS A N 1
ATOM 1468 C CA . LYS A 1 199 ? -3.948 8.353 19.412 1.00 83.88 199 LYS A CA 1
ATOM 1469 C C . LYS A 1 199 ? -4.225 9.678 20.129 1.00 83.88 199 LYS A C 1
ATOM 1471 O O . LYS A 1 199 ? -4.418 9.674 21.339 1.00 83.88 199 LYS A O 1
ATOM 1476 N N . PHE A 1 200 ? -4.236 10.800 19.408 1.00 83.81 200 PHE A N 1
ATOM 1477 C CA . PHE A 1 200 ? -4.468 12.125 20.000 1.00 83.81 200 PHE A CA 1
ATOM 1478 C C . PHE A 1 200 ? -5.949 12.438 20.238 1.00 83.81 200 PHE A C 1
ATOM 1480 O O . PHE A 1 200 ? -6.282 13.094 21.220 1.00 83.81 200 PHE A O 1
ATOM 1487 N N . PHE A 1 201 ? -6.828 11.969 19.353 1.00 81.19 201 PHE A N 1
ATOM 1488 C CA . PHE A 1 201 ? -8.267 12.254 19.382 1.00 81.19 201 PHE A CA 1
ATOM 1489 C C . PHE A 1 201 ? -9.118 11.023 19.730 1.00 81.19 201 PHE A C 1
ATOM 1491 O O . PHE A 1 201 ? -10.341 11.054 19.594 1.00 81.19 201 PHE A O 1
ATOM 1498 N N . GLY A 1 202 ? -8.484 9.928 20.157 1.00 68.44 202 GLY A N 1
ATOM 1499 C CA . GLY A 1 202 ? -9.151 8.689 20.545 1.00 68.44 202 GLY A CA 1
ATOM 1500 C C . GLY A 1 202 ? -10.016 8.852 21.794 1.00 68.44 202 GLY A C 1
ATOM 1501 O O . GLY A 1 202 ? -9.678 9.587 22.721 1.00 68.44 202 GLY A O 1
ATOM 1502 N N . ASN A 1 203 ? -11.146 8.145 21.824 1.00 68.06 203 ASN A N 1
ATOM 1503 C CA . ASN A 1 203 ? -12.087 8.186 22.943 1.00 68.06 203 ASN A CA 1
ATOM 1504 C C . ASN A 1 203 ? -11.600 7.324 24.123 1.00 68.06 203 ASN A C 1
ATOM 1506 O O . ASN A 1 203 ? -10.788 6.415 23.945 1.00 68.06 203 ASN A O 1
ATOM 1510 N N . LYS A 1 204 ? -12.148 7.543 25.329 1.00 60.78 204 LYS A N 1
ATOM 1511 C CA . LYS A 1 204 ? -11.808 6.746 26.532 1.00 60.78 204 LYS A CA 1
ATOM 1512 C C . LYS A 1 204 ? -11.962 5.231 26.323 1.00 60.78 204 LYS A C 1
ATOM 1514 O O . LYS A 1 204 ? -11.124 4.471 26.790 1.00 60.78 204 LYS A O 1
ATOM 1519 N N . GLU A 1 205 ? -12.964 4.805 25.554 1.00 60.78 205 GLU A N 1
ATOM 1520 C CA . GLU A 1 205 ? -13.165 3.396 25.180 1.00 60.78 205 GLU A CA 1
ATOM 1521 C C . GLU A 1 205 ? -11.991 2.820 24.377 1.00 60.78 205 GLU A C 1
ATOM 1523 O O . GLU A 1 205 ? -11.614 1.670 24.569 1.00 60.78 205 GLU A O 1
ATOM 1528 N N . THR A 1 206 ? -11.364 3.618 23.506 1.00 63.00 206 THR A N 1
ATOM 1529 C CA . THR A 1 206 ? -10.161 3.206 22.771 1.00 63.00 206 THR A CA 1
ATOM 1530 C C . THR A 1 206 ? -8.973 3.023 23.720 1.00 63.00 206 THR A C 1
ATOM 1532 O O . THR A 1 206 ? -8.211 2.071 23.567 1.00 63.00 206 THR A O 1
ATOM 1535 N N . ALA A 1 207 ? -8.841 3.879 24.738 1.00 60.69 207 ALA A N 1
ATOM 1536 C CA . ALA A 1 207 ? -7.798 3.751 25.755 1.00 60.69 207 ALA A CA 1
ATOM 1537 C C . ALA A 1 207 ? -7.989 2.500 26.640 1.00 60.69 207 ALA A C 1
ATOM 1539 O O . ALA A 1 207 ? -7.015 1.822 26.970 1.00 60.69 207 ALA A O 1
ATOM 1540 N N . GLU A 1 208 ? -9.233 2.142 26.975 1.00 56.84 208 GLU A N 1
ATOM 1541 C CA . GLU A 1 208 ? -9.548 0.884 27.669 1.00 56.84 208 GLU A CA 1
ATOM 1542 C C . GLU A 1 208 ? -9.312 -0.350 26.788 1.00 56.84 208 GLU A C 1
ATOM 1544 O O . GLU A 1 208 ? -8.828 -1.373 27.274 1.00 56.84 208 GLU A O 1
ATOM 1549 N N . HIS A 1 209 ? -9.603 -0.256 25.487 1.00 59.28 209 HIS A N 1
ATOM 1550 C CA . HIS A 1 209 ? -9.355 -1.338 24.536 1.00 59.28 209 HIS A CA 1
ATOM 1551 C C . HIS A 1 209 ? -7.851 -1.587 24.323 1.00 59.28 209 HIS A C 1
ATOM 1553 O O . HIS A 1 209 ? -7.435 -2.741 24.233 1.00 59.28 209 HIS A O 1
ATOM 1559 N N . GLN A 1 210 ? -7.036 -0.523 24.315 1.00 59.81 210 GLN A N 1
ATOM 1560 C CA . GLN A 1 210 ? -5.572 -0.582 24.208 1.00 59.81 210 GLN A CA 1
ATOM 1561 C C . GLN A 1 210 ? -4.889 -1.165 25.453 1.00 59.81 210 GLN A C 1
ATOM 1563 O O . GLN A 1 210 ? -3.838 -1.794 25.326 1.00 59.81 210 GLN A O 1
ATOM 1568 N N . SER A 1 211 ? -5.464 -0.997 26.651 1.00 54.12 211 SER A N 1
ATOM 1569 C CA . SER A 1 211 ? -4.843 -1.489 27.893 1.00 54.12 211 SER A CA 1
ATOM 1570 C C . SER A 1 211 ? -4.881 -3.018 28.033 1.00 54.12 211 SER A C 1
ATOM 1572 O O . SER A 1 211 ? -4.050 -3.592 28.735 1.00 54.12 211 SER A O 1
ATOM 1574 N N . LYS A 1 212 ? -5.801 -3.695 27.329 1.00 53.78 212 LYS A N 1
ATOM 1575 C CA . LYS A 1 212 ? -5.995 -5.156 27.396 1.00 53.78 212 LYS A CA 1
ATOM 1576 C C . LYS A 1 212 ? -5.067 -5.966 26.485 1.00 53.78 212 LYS A C 1
ATOM 1578 O O . LYS A 1 212 ? -4.969 -7.178 26.654 1.00 53.78 212 LYS A O 1
ATOM 1583 N N . SER A 1 213 ? -4.389 -5.337 25.529 1.00 55.97 213 SER A N 1
ATOM 1584 C CA . SER A 1 213 ? -3.661 -6.029 24.458 1.00 55.97 213 SER A CA 1
ATOM 1585 C C . SER A 1 213 ? -2.278 -5.415 24.233 1.00 55.97 213 SER A C 1
ATOM 1587 O O . SER A 1 213 ? -2.050 -4.639 23.304 1.00 55.97 213 SER A O 1
ATOM 1589 N N . THR A 1 214 ? -1.324 -5.769 25.091 1.00 59.41 214 THR A N 1
ATOM 1590 C CA . THR A 1 214 ? 0.061 -5.294 25.010 1.00 59.41 214 THR A CA 1
ATOM 1591 C C . THR A 1 214 ? 0.892 -6.181 24.081 1.00 59.41 214 THR A C 1
ATOM 1593 O O . THR A 1 214 ? 1.629 -7.071 24.503 1.00 59.41 214 THR A O 1
ATOM 1596 N N . ILE A 1 215 ? 0.805 -5.934 22.772 1.00 69.25 215 ILE A N 1
ATOM 1597 C CA . ILE A 1 215 ? 1.808 -6.475 21.845 1.00 69.25 215 ILE A CA 1
ATOM 1598 C C . ILE A 1 215 ? 3.105 -5.697 22.064 1.00 69.25 215 ILE A C 1
ATOM 1600 O O . ILE A 1 215 ? 3.146 -4.479 21.905 1.00 69.25 215 ILE A O 1
ATOM 1604 N N . SER A 1 216 ? 4.171 -6.406 22.441 1.00 79.25 216 SER A N 1
ATOM 1605 C CA . SER A 1 216 ? 5.504 -5.810 22.553 1.00 79.25 216 SER A CA 1
ATOM 1606 C C . SER A 1 216 ? 5.942 -5.236 21.204 1.00 79.25 216 SER A C 1
ATOM 1608 O O . SER A 1 216 ? 5.819 -5.907 20.178 1.00 79.25 216 SER A O 1
ATOM 1610 N N . LEU A 1 217 ? 6.501 -4.021 21.212 1.00 76.56 217 LEU A N 1
ATOM 1611 C CA . LEU A 1 217 ? 6.977 -3.321 20.012 1.00 76.56 217 LEU A CA 1
ATOM 1612 C C . LEU A 1 217 ? 7.930 -4.194 19.177 1.00 76.56 217 LEU A C 1
ATOM 1614 O O . LEU A 1 217 ? 7.847 -4.209 17.954 1.00 76.56 217 LEU A O 1
ATOM 1618 N N . SER A 1 218 ? 8.777 -4.980 19.853 1.00 80.81 218 SER A N 1
ATOM 1619 C CA . SER A 1 218 ? 9.691 -5.934 19.219 1.00 80.81 218 SER A CA 1
ATOM 1620 C C . SER A 1 218 ? 8.934 -6.986 18.402 1.00 80.81 218 SER A C 1
ATOM 1622 O O . SER A 1 218 ? 9.210 -7.155 17.220 1.00 80.81 218 SER A O 1
ATOM 1624 N N . LYS A 1 219 ? 7.888 -7.604 18.970 1.00 83.44 219 LYS A N 1
ATOM 1625 C CA . LYS A 1 219 ? 7.053 -8.578 18.246 1.00 83.44 219 LYS A CA 1
ATOM 1626 C C . LYS A 1 219 ? 6.358 -7.956 17.036 1.00 83.44 219 LYS A C 1
ATOM 1628 O O . LYS A 1 219 ? 6.233 -8.621 16.017 1.00 83.44 219 LYS A O 1
ATOM 1633 N N . GLY A 1 220 ? 5.933 -6.696 17.128 1.00 82.69 220 GLY A N 1
ATOM 1634 C CA . GLY A 1 220 ? 5.313 -5.999 16.000 1.00 82.69 220 GLY A CA 1
ATOM 1635 C C . GLY A 1 220 ? 6.289 -5.686 14.867 1.00 82.69 220 GLY A C 1
ATOM 1636 O O . GLY A 1 220 ? 5.971 -5.928 13.707 1.00 82.69 220 GLY A O 1
ATOM 1637 N N . ILE A 1 221 ? 7.494 -5.211 15.192 1.00 84.50 221 ILE A N 1
ATOM 1638 C CA . ILE A 1 221 ? 8.550 -4.974 14.192 1.00 84.50 221 ILE A CA 1
ATOM 1639 C C . ILE A 1 221 ? 8.937 -6.282 13.517 1.00 84.50 221 ILE A C 1
ATOM 1641 O O . ILE A 1 221 ? 9.044 -6.334 12.295 1.00 84.50 221 ILE A O 1
ATOM 1645 N N . ILE A 1 222 ? 9.103 -7.335 14.315 1.00 85.88 222 ILE A N 1
ATOM 1646 C CA . ILE A 1 222 ? 9.415 -8.658 13.809 1.00 85.88 222 ILE A CA 1
ATOM 1647 C C . ILE A 1 222 ? 8.254 -9.119 12.906 1.00 85.88 222 ILE A C 1
ATOM 1649 O O . ILE A 1 222 ? 8.515 -9.585 11.806 1.00 85.88 222 ILE A O 1
ATOM 1653 N N . ALA A 1 223 ? 6.974 -8.955 13.269 1.00 85.12 223 ALA A N 1
ATOM 1654 C CA . ALA A 1 223 ? 5.827 -9.350 12.420 1.00 85.12 223 ALA A CA 1
ATOM 1655 C C . ALA A 1 223 ? 5.765 -8.608 11.081 1.00 85.12 223 ALA A C 1
ATOM 1657 O O . ALA A 1 223 ? 5.399 -9.176 10.055 1.00 85.12 223 ALA A O 1
ATOM 1658 N N . CYS A 1 224 ? 6.169 -7.343 11.074 1.00 85.31 224 CYS A N 1
ATOM 1659 C CA . CYS A 1 224 ? 6.231 -6.538 9.864 1.00 85.31 224 CYS A CA 1
ATOM 1660 C C . CYS A 1 224 ? 7.553 -6.700 9.094 1.00 85.31 224 CYS A C 1
ATOM 1662 O O . CYS A 1 224 ? 7.699 -6.081 8.039 1.00 85.31 224 CYS A O 1
ATOM 1664 N N . SER A 1 225 ? 8.520 -7.497 9.571 1.00 88.88 225 SER A N 1
ATOM 1665 C CA . SER A 1 225 ? 9.866 -7.539 8.989 1.00 88.88 225 SER A CA 1
ATOM 1666 C C . SER A 1 225 ? 9.935 -7.972 7.521 1.00 88.88 225 SER A C 1
ATOM 1668 O O . SER A 1 225 ? 10.740 -7.360 6.818 1.00 88.88 225 SER A O 1
ATOM 1670 N N . PRO A 1 226 ? 9.105 -8.904 6.995 1.00 86.62 226 PRO A N 1
ATOM 1671 C CA . PRO A 1 226 ? 9.142 -9.232 5.568 1.00 86.62 226 PRO A CA 1
ATOM 1672 C C . PRO A 1 226 ? 8.833 -7.995 4.725 1.00 86.62 226 PRO A C 1
ATOM 1674 O O . PRO A 1 226 ? 9.577 -7.638 3.819 1.00 86.62 226 PRO A O 1
ATOM 1677 N N . TYR A 1 227 ? 7.780 -7.274 5.101 1.00 85.81 227 TYR A N 1
ATOM 1678 C CA . TYR A 1 227 ? 7.327 -6.064 4.431 1.00 85.81 227 TYR A CA 1
ATOM 1679 C C . TYR A 1 227 ? 8.319 -4.906 4.583 1.00 85.81 227 TYR A C 1
ATOM 1681 O O . TYR A 1 227 ? 8.619 -4.224 3.607 1.00 85.81 227 TYR A O 1
ATOM 1689 N N . ILE A 1 228 ? 8.883 -4.709 5.779 1.00 87.50 228 ILE A N 1
ATOM 1690 C CA . ILE A 1 228 ? 9.904 -3.681 6.031 1.00 87.50 228 ILE A CA 1
ATOM 1691 C C . ILE A 1 228 ? 11.152 -3.936 5.174 1.00 87.50 228 ILE A C 1
ATOM 1693 O O . ILE A 1 228 ? 11.678 -3.003 4.564 1.00 87.50 228 ILE A O 1
ATOM 1697 N N . LEU A 1 229 ? 11.622 -5.185 5.101 1.00 89.62 229 LEU A N 1
ATOM 1698 C CA . LEU A 1 229 ? 12.767 -5.561 4.272 1.00 89.62 229 LEU A CA 1
ATOM 1699 C C . LEU A 1 229 ? 12.475 -5.391 2.781 1.00 89.62 229 LEU A C 1
ATOM 1701 O O . LEU A 1 229 ? 13.341 -4.891 2.069 1.00 89.62 229 LEU A O 1
ATOM 1705 N N . ILE A 1 230 ? 11.261 -5.714 2.318 1.00 87.88 230 ILE A N 1
ATOM 1706 C CA . ILE A 1 230 ? 10.848 -5.462 0.930 1.00 87.88 230 ILE A CA 1
ATOM 1707 C C . ILE A 1 230 ? 10.986 -3.976 0.598 1.00 87.88 230 ILE A C 1
ATOM 1709 O O . ILE A 1 230 ? 11.674 -3.621 -0.359 1.00 87.88 230 ILE A O 1
ATOM 1713 N N . VAL A 1 231 ? 10.390 -3.098 1.413 1.00 85.19 231 VAL A N 1
ATOM 1714 C CA . VAL A 1 231 ? 10.484 -1.645 1.200 1.00 85.19 231 VAL A CA 1
ATOM 1715 C C . VAL A 1 231 ? 11.938 -1.187 1.234 1.00 85.19 231 VAL A C 1
ATOM 1717 O O . VAL A 1 231 ? 12.363 -0.424 0.371 1.00 85.19 231 VAL A O 1
ATOM 1720 N N . THR A 1 232 ? 12.722 -1.688 2.188 1.00 87.69 232 THR A N 1
ATOM 1721 C CA . THR A 1 232 ? 14.135 -1.324 2.341 1.00 87.69 232 THR A CA 1
ATOM 1722 C C . THR A 1 232 ? 14.944 -1.713 1.109 1.00 87.69 232 THR A C 1
ATOM 1724 O O . THR A 1 232 ? 15.710 -0.896 0.608 1.00 87.69 232 THR A O 1
ATOM 1727 N N . PHE A 1 233 ? 14.760 -2.922 0.581 1.00 88.75 233 PHE A N 1
ATOM 1728 C CA . PHE A 1 233 ? 15.475 -3.386 -0.604 1.00 88.75 233 PHE A CA 1
ATOM 1729 C C . PHE A 1 233 ? 15.063 -2.635 -1.861 1.00 88.75 233 PHE A C 1
ATOM 1731 O O . PHE A 1 233 ? 15.946 -2.206 -2.598 1.00 88.75 233 PHE A O 1
ATOM 1738 N N . ILE A 1 234 ? 13.765 -2.398 -2.076 1.00 84.50 234 ILE A N 1
ATOM 1739 C CA . ILE A 1 234 ? 13.289 -1.609 -3.223 1.00 84.50 234 ILE A CA 1
ATOM 1740 C C . ILE A 1 234 ? 13.868 -0.193 -3.163 1.00 84.50 234 ILE A C 1
ATOM 1742 O O . ILE A 1 234 ? 14.396 0.295 -4.157 1.00 84.50 234 ILE A O 1
ATOM 1746 N N . VAL A 1 235 ? 13.841 0.453 -1.992 1.00 84.25 235 VAL A N 1
ATOM 1747 C CA . VAL A 1 235 ? 14.433 1.784 -1.800 1.00 84.25 235 VAL A CA 1
ATOM 1748 C C . VAL A 1 235 ? 15.944 1.756 -2.043 1.00 84.25 235 VAL A C 1
ATOM 1750 O O . VAL A 1 235 ? 16.459 2.646 -2.716 1.00 84.25 235 VAL A O 1
ATOM 1753 N N . LEU A 1 236 ? 16.655 0.738 -1.556 1.00 85.38 236 LEU A N 1
ATOM 1754 C CA . LEU A 1 236 ? 18.110 0.611 -1.686 1.00 85.38 236 LEU A CA 1
ATOM 1755 C C . LEU A 1 236 ? 18.551 0.427 -3.144 1.00 85.38 236 LEU A C 1
ATOM 1757 O O . LEU A 1 236 ? 19.583 0.965 -3.538 1.00 85.38 236 LEU A O 1
ATOM 1761 N N . VAL A 1 237 ? 17.764 -0.286 -3.954 1.00 82.12 237 VAL A N 1
ATOM 1762 C CA . VAL A 1 237 ? 18.034 -0.435 -5.392 1.00 82.12 237 VAL A CA 1
ATOM 1763 C C . VAL A 1 237 ? 17.396 0.656 -6.252 1.00 82.12 237 VAL A C 1
ATOM 1765 O O . VAL A 1 237 ? 17.574 0.635 -7.468 1.00 82.12 237 VAL A O 1
ATOM 1768 N N . SER A 1 238 ? 16.638 1.584 -5.665 1.00 77.19 238 SER A N 1
ATOM 1769 C CA . SER A 1 238 ? 15.980 2.669 -6.399 1.00 77.19 238 SER A CA 1
ATOM 1770 C C . SER A 1 238 ? 16.990 3.721 -6.891 1.00 77.19 238 SER A C 1
ATOM 1772 O O . SER A 1 238 ? 18.121 3.783 -6.388 1.00 77.19 238 SER A O 1
ATOM 1774 N N . PRO A 1 239 ? 16.586 4.618 -7.813 1.00 70.88 239 PRO A N 1
ATOM 1775 C CA . PRO A 1 239 ? 17.416 5.746 -8.250 1.00 70.88 239 PRO A CA 1
ATOM 1776 C C . PRO A 1 239 ? 17.884 6.669 -7.109 1.00 70.88 239 PRO A C 1
ATOM 1778 O O . PRO A 1 239 ? 18.826 7.438 -7.281 1.00 70.88 239 PRO A O 1
ATOM 1781 N N . LEU A 1 240 ? 17.292 6.575 -5.910 1.00 75.19 240 LEU A N 1
ATOM 1782 C CA . LEU A 1 240 ? 17.759 7.310 -4.732 1.00 75.19 240 LEU A CA 1
ATOM 1783 C C . LEU A 1 240 ? 19.229 6.991 -4.392 1.00 75.19 240 LEU A C 1
ATOM 1785 O O . LEU A 1 240 ? 19.967 7.866 -3.941 1.00 75.19 240 LEU A O 1
ATOM 1789 N N . PHE A 1 241 ? 19.677 5.759 -4.658 1.00 81.44 241 PHE A N 1
ATOM 1790 C CA . PHE A 1 241 ? 21.055 5.316 -4.448 1.00 81.44 241 PHE A CA 1
ATOM 1791 C C . PHE A 1 241 ? 21.751 5.032 -5.782 1.00 81.44 241 PHE A C 1
ATOM 1793 O O . PHE A 1 241 ? 22.181 3.909 -6.046 1.00 81.44 241 PHE A O 1
ATOM 1800 N N . ASN A 1 242 ? 21.920 6.073 -6.605 1.00 75.88 242 ASN A N 1
ATOM 1801 C CA . ASN A 1 242 ? 22.495 6.002 -7.959 1.00 75.88 242 ASN A CA 1
ATOM 1802 C C . ASN A 1 242 ? 23.723 5.083 -8.107 1.00 75.88 242 ASN A C 1
ATOM 1804 O O . ASN A 1 242 ? 23.807 4.324 -9.066 1.00 75.88 242 ASN A O 1
ATOM 1808 N N . LYS A 1 243 ? 24.668 5.101 -7.154 1.00 83.44 243 LYS A N 1
ATOM 1809 C CA . LYS A 1 243 ? 25.864 4.234 -7.207 1.00 83.44 243 LYS A CA 1
ATOM 1810 C C . LYS A 1 243 ? 25.523 2.743 -7.142 1.00 83.44 243 LYS A C 1
ATOM 1812 O O . LYS A 1 243 ? 26.115 1.951 -7.866 1.00 83.44 243 LYS A O 1
ATOM 1817 N N . ILE A 1 244 ? 24.595 2.371 -6.262 1.00 81.50 244 ILE A N 1
ATOM 1818 C CA . ILE A 1 244 ? 24.159 0.983 -6.092 1.00 81.50 244 ILE A CA 1
ATOM 1819 C C . ILE A 1 244 ? 23.288 0.584 -7.281 1.00 81.50 244 ILE A C 1
ATOM 1821 O O . ILE A 1 244 ? 23.500 -0.477 -7.862 1.00 81.50 244 ILE A O 1
ATOM 1825 N N . HIS A 1 245 ? 22.367 1.463 -7.681 1.00 79.94 245 HIS A N 1
ATOM 1826 C CA . HIS A 1 245 ? 21.477 1.238 -8.814 1.00 79.94 245 HIS A CA 1
ATOM 1827 C C . HIS A 1 245 ? 22.251 0.940 -10.105 1.00 79.94 245 HIS A C 1
ATOM 1829 O O . HIS A 1 245 ? 22.034 -0.100 -10.724 1.00 79.94 245 HIS A O 1
ATOM 1835 N N . GLU A 1 246 ? 23.203 1.799 -10.484 1.00 80.88 246 GLU A N 1
ATOM 1836 C CA . GLU A 1 246 ? 23.987 1.617 -11.712 1.00 80.88 246 GLU A CA 1
ATOM 1837 C C . GLU A 1 246 ? 24.894 0.378 -11.652 1.00 80.88 246 GLU A C 1
ATOM 1839 O O . GLU A 1 246 ? 25.034 -0.325 -12.651 1.00 80.88 246 GLU A O 1
ATOM 1844 N N . TYR A 1 247 ? 25.443 0.037 -10.479 1.00 84.44 247 TYR A N 1
ATOM 1845 C CA . TYR A 1 247 ? 26.210 -1.201 -10.314 1.00 84.44 247 TYR A CA 1
ATOM 1846 C C . TYR A 1 247 ? 25.334 -2.444 -10.508 1.00 84.44 247 TYR A C 1
ATOM 1848 O O . TYR A 1 247 ? 25.676 -3.337 -11.282 1.00 84.44 247 TYR A O 1
ATOM 1856 N N . LEU A 1 248 ? 24.175 -2.502 -9.850 1.00 81.31 248 LEU A N 1
ATOM 1857 C CA . LEU A 1 248 ? 23.275 -3.656 -9.923 1.00 81.31 248 LEU A CA 1
ATOM 1858 C C . LEU A 1 248 ? 22.624 -3.815 -11.303 1.00 81.31 248 LEU A C 1
ATOM 1860 O O . LEU A 1 248 ? 22.288 -4.929 -11.704 1.00 81.31 248 LEU A O 1
ATOM 1864 N N . LYS A 1 249 ? 22.488 -2.721 -12.056 1.00 79.25 249 LYS A N 1
ATOM 1865 C CA . LYS A 1 249 ? 21.925 -2.703 -13.412 1.00 79.25 249 LYS A CA 1
ATOM 1866 C C . LYS A 1 249 ? 22.800 -3.443 -14.422 1.00 79.25 249 LYS A C 1
ATOM 1868 O O . LYS A 1 249 ? 22.290 -3.887 -15.448 1.00 79.25 249 LYS A O 1
ATOM 1873 N N . THR A 1 250 ? 24.085 -3.640 -14.116 1.00 82.12 250 THR A N 1
ATOM 1874 C CA . THR A 1 250 ? 24.987 -4.469 -14.933 1.00 82.12 250 THR A CA 1
ATOM 1875 C C . THR A 1 250 ? 24.559 -5.940 -14.980 1.00 82.12 250 THR A C 1
ATOM 1877 O O . THR A 1 250 ? 24.830 -6.623 -15.965 1.00 82.12 250 THR A O 1
ATOM 1880 N N . PHE A 1 251 ? 23.813 -6.421 -13.977 1.00 82.00 251 PHE A N 1
ATOM 1881 C CA . PHE A 1 251 ? 23.282 -7.784 -13.918 1.00 82.00 251 PHE A CA 1
ATOM 1882 C C . PHE A 1 251 ? 21.944 -7.903 -14.663 1.00 82.00 251 PHE A C 1
ATOM 1884 O O . PHE A 1 251 ? 20.891 -8.185 -14.078 1.00 82.00 251 PHE A O 1
ATOM 1891 N N . GLN A 1 252 ? 21.994 -7.688 -15.977 1.00 81.19 252 GLN A N 1
ATOM 1892 C CA . GLN A 1 252 ? 20.866 -7.879 -16.883 1.00 81.19 252 GLN A CA 1
ATOM 1893 C C . GLN A 1 252 ? 21.235 -8.795 -18.052 1.00 81.19 252 GLN A C 1
ATOM 1895 O O . GLN A 1 252 ? 22.351 -8.753 -18.565 1.00 81.19 252 GLN A O 1
ATOM 1900 N N . SER A 1 253 ? 20.283 -9.615 -18.488 1.00 80.00 253 SER A N 1
ATOM 1901 C CA . SER A 1 253 ? 20.416 -10.418 -19.706 1.00 80.00 253 SER A CA 1
ATOM 1902 C C . SER A 1 253 ? 19.598 -9.795 -20.823 1.00 80.00 253 SER A C 1
ATOM 1904 O O . SER A 1 253 ? 18.476 -9.348 -20.595 1.00 80.00 253 SER A O 1
ATOM 1906 N N . THR A 1 254 ? 20.148 -9.794 -22.032 1.00 78.50 254 THR A N 1
ATOM 1907 C CA . THR A 1 254 ? 19.496 -9.216 -23.205 1.00 78.50 254 THR A CA 1
ATOM 1908 C C . THR A 1 254 ? 19.164 -10.324 -24.196 1.00 78.50 254 THR A C 1
ATOM 1910 O O . THR A 1 254 ? 20.058 -11.069 -24.593 1.00 78.50 254 THR A O 1
ATOM 1913 N N . ILE A 1 255 ? 17.894 -10.455 -24.581 1.00 77.44 255 ILE A N 1
ATOM 1914 C CA . ILE A 1 255 ? 17.436 -11.472 -25.538 1.00 77.44 255 ILE A CA 1
ATOM 1915 C C . ILE A 1 255 ? 16.758 -10.775 -26.716 1.00 77.44 255 ILE A C 1
ATOM 1917 O O . ILE A 1 255 ? 15.750 -10.094 -26.541 1.00 77.44 255 ILE A O 1
ATOM 1921 N N . SER A 1 256 ? 17.285 -10.978 -27.922 1.00 75.75 256 SER A N 1
ATOM 1922 C CA . SER A 1 256 ? 16.651 -10.529 -29.166 1.00 75.75 256 SER A CA 1
ATOM 1923 C C . SER A 1 256 ? 15.898 -11.697 -29.794 1.00 75.75 256 SER A C 1
ATOM 1925 O O . SER A 1 256 ? 16.508 -12.676 -30.214 1.00 75.75 256 SER A O 1
ATOM 1927 N N . ILE A 1 257 ? 14.568 -11.611 -29.828 1.00 73.31 257 ILE A N 1
ATOM 1928 C CA . ILE A 1 257 ? 13.709 -12.656 -30.411 1.00 73.31 257 ILE A CA 1
ATOM 1929 C C . ILE A 1 257 ? 13.556 -12.451 -31.920 1.00 73.31 257 ILE A C 1
ATOM 1931 O O . ILE A 1 257 ? 13.536 -13.425 -32.670 1.00 73.31 257 ILE A O 1
ATOM 1935 N N . TYR A 1 258 ? 13.475 -11.193 -32.362 1.00 75.06 258 TYR A N 1
ATOM 1936 C CA . TYR A 1 258 ? 13.382 -10.824 -33.772 1.00 75.06 258 TYR A CA 1
ATOM 1937 C C . TYR A 1 258 ? 14.540 -9.894 -34.167 1.00 75.06 258 TYR A C 1
ATOM 1939 O O . TYR A 1 258 ? 14.922 -9.050 -33.356 1.00 75.06 258 TYR A O 1
ATOM 1947 N N . PRO A 1 259 ? 15.085 -10.008 -35.395 1.00 64.81 259 PRO A N 1
ATOM 1948 C CA . PRO A 1 259 ? 16.238 -9.216 -35.844 1.00 64.81 259 PRO A CA 1
ATOM 1949 C C . PRO A 1 259 ? 16.004 -7.697 -35.881 1.00 64.81 259 PRO A C 1
ATOM 1951 O O . PRO A 1 259 ? 16.959 -6.939 -35.754 1.00 64.81 259 PRO A O 1
ATOM 1954 N N . GLU A 1 260 ? 14.752 -7.260 -36.051 1.00 66.44 260 GLU A N 1
ATOM 1955 C CA . GLU A 1 260 ? 14.359 -5.845 -36.181 1.00 66.44 260 GLU A CA 1
ATOM 1956 C C . GLU A 1 260 ? 13.619 -5.301 -34.944 1.00 66.44 260 GLU A C 1
ATOM 1958 O O . GLU A 1 260 ? 13.211 -4.140 -34.927 1.00 66.44 260 GLU A O 1
ATOM 1963 N N . ALA A 1 261 ? 13.423 -6.126 -33.910 1.00 64.25 261 ALA A N 1
ATOM 1964 C CA . ALA A 1 261 ? 12.729 -5.720 -32.690 1.00 64.25 261 ALA A CA 1
ATOM 1965 C C . ALA A 1 261 ? 13.703 -5.209 -31.624 1.00 64.25 261 ALA A C 1
ATOM 1967 O O . ALA A 1 261 ? 14.874 -5.599 -31.578 1.00 64.25 261 ALA A O 1
ATOM 1968 N N . ASN A 1 262 ? 13.196 -4.354 -30.734 1.00 66.69 262 ASN A N 1
ATOM 1969 C CA . ASN A 1 262 ? 13.977 -3.877 -29.602 1.00 66.69 262 ASN A CA 1
ATOM 1970 C C . ASN A 1 262 ? 14.363 -5.059 -28.696 1.00 66.69 262 ASN A C 1
ATOM 1972 O O . ASN A 1 262 ? 13.515 -5.877 -28.344 1.00 66.69 262 ASN A O 1
ATOM 1976 N N . PRO A 1 263 ? 15.637 -5.168 -28.294 1.00 69.94 263 PRO A N 1
ATOM 1977 C CA . PRO A 1 263 ? 16.081 -6.273 -27.466 1.00 69.94 263 PRO A CA 1
ATOM 1978 C C . PRO A 1 263 ? 15.412 -6.258 -26.084 1.00 69.94 263 PRO A C 1
ATOM 1980 O O . PRO A 1 263 ? 15.253 -5.216 -25.448 1.00 69.94 263 PRO A O 1
ATOM 1983 N N . LEU A 1 264 ? 15.057 -7.443 -25.588 1.00 69.56 264 LEU A N 1
ATOM 1984 C CA . LEU A 1 264 ? 14.412 -7.612 -24.292 1.00 69.56 264 LEU A CA 1
ATOM 1985 C C . LEU A 1 264 ? 15.435 -7.613 -23.163 1.00 69.56 264 LEU A C 1
ATOM 1987 O O . LEU A 1 264 ? 16.314 -8.472 -23.134 1.00 69.56 264 LEU A O 1
ATOM 1991 N N . HIS A 1 265 ? 15.282 -6.701 -22.204 1.00 74.12 265 HIS A N 1
ATOM 1992 C CA . HIS A 1 265 ? 16.164 -6.599 -21.043 1.00 74.12 265 HIS A CA 1
ATOM 1993 C C . HIS A 1 265 ? 15.549 -7.264 -19.808 1.00 74.12 265 HIS A C 1
ATOM 1995 O O . HIS A 1 265 ? 14.595 -6.763 -19.214 1.00 74.12 265 HIS A O 1
ATOM 2001 N N . PHE A 1 266 ? 16.145 -8.372 -19.381 1.00 75.12 266 PHE A N 1
ATOM 2002 C CA . PHE A 1 266 ? 15.806 -9.076 -18.151 1.00 75.12 266 PHE A CA 1
ATOM 2003 C C . PHE A 1 266 ? 16.727 -8.608 -17.029 1.00 75.12 266 PHE A C 1
ATOM 2005 O O . PHE A 1 266 ? 17.881 -9.026 -16.939 1.00 75.12 266 PHE A O 1
ATOM 2012 N N . LYS A 1 267 ? 16.220 -7.721 -16.172 1.00 77.25 267 LYS A N 1
ATOM 2013 C CA . LYS A 1 267 ? 16.929 -7.259 -14.972 1.00 77.25 267 LYS A CA 1
ATOM 2014 C C . LYS A 1 267 ? 16.750 -8.298 -13.872 1.00 77.25 267 LYS A C 1
ATOM 2016 O O . LYS A 1 267 ? 15.641 -8.454 -13.379 1.00 77.25 267 LYS A O 1
ATOM 2021 N N . TRP A 1 268 ? 17.805 -9.002 -13.474 1.00 77.81 268 TRP A N 1
ATOM 2022 C CA . TRP A 1 268 ? 17.670 -10.095 -12.505 1.00 77.81 268 TRP A CA 1
ATOM 2023 C C . TRP A 1 268 ? 17.630 -9.585 -11.066 1.00 77.81 268 TRP A C 1
ATOM 2025 O O . TRP A 1 268 ? 16.657 -9.817 -10.354 1.00 77.81 268 TRP A O 1
ATOM 2035 N N . ILE A 1 269 ? 18.651 -8.828 -10.659 1.00 81.00 269 ILE A N 1
ATOM 2036 C CA . ILE A 1 269 ? 18.826 -8.417 -9.256 1.00 81.00 269 ILE A CA 1
ATOM 2037 C C . ILE A 1 269 ? 17.895 -7.264 -8.872 1.00 81.00 269 ILE A C 1
ATOM 2039 O O . ILE A 1 269 ? 17.371 -7.230 -7.766 1.00 81.00 269 ILE A O 1
ATOM 2043 N N . ILE A 1 270 ? 17.663 -6.331 -9.796 1.00 80.06 270 ILE A N 1
ATOM 2044 C CA . ILE A 1 270 ? 16.777 -5.180 -9.566 1.00 80.06 270 ILE A CA 1
ATOM 2045 C C . ILE A 1 270 ? 15.299 -5.576 -9.753 1.00 80.06 270 ILE A C 1
ATOM 2047 O O . ILE A 1 270 ? 14.411 -4.778 -9.468 1.00 80.06 270 ILE A O 1
ATOM 2051 N N . SER A 1 271 ? 14.997 -6.800 -10.218 1.00 82.38 271 SER A N 1
ATOM 2052 C CA . SER A 1 271 ? 13.597 -7.205 -10.373 1.00 82.38 271 SER A CA 1
ATOM 2053 C C . SER A 1 271 ? 12.871 -7.188 -9.023 1.00 82.38 271 SER A C 1
ATOM 2055 O O . SER A 1 271 ? 13.369 -7.774 -8.055 1.00 82.38 271 SER A O 1
ATOM 2057 N N . PRO A 1 272 ? 11.670 -6.586 -8.947 1.00 81.12 272 PRO A N 1
ATOM 2058 C CA . PRO A 1 272 ? 10.892 -6.577 -7.713 1.00 81.12 272 PRO A CA 1
ATOM 2059 C C . PRO A 1 272 ? 10.659 -7.983 -7.149 1.00 81.12 272 PRO A C 1
ATOM 2061 O O . PRO A 1 272 ? 10.799 -8.191 -5.948 1.00 81.12 272 PRO A O 1
ATOM 2064 N N . GLY A 1 273 ? 10.401 -8.974 -8.013 1.00 84.69 273 GLY A N 1
ATOM 2065 C CA . GLY A 1 273 ? 10.192 -10.363 -7.599 1.00 84.69 273 GLY A CA 1
ATOM 2066 C C . GLY A 1 273 ? 11.393 -10.956 -6.857 1.00 84.69 273 GLY A C 1
ATOM 2067 O O . GLY A 1 273 ? 11.224 -11.543 -5.790 1.00 84.69 273 GLY A O 1
ATOM 2068 N N . PHE A 1 274 ? 12.616 -10.751 -7.362 1.00 87.75 274 PHE A N 1
ATOM 2069 C CA . PHE A 1 274 ? 13.831 -11.223 -6.690 1.00 87.75 274 PHE A CA 1
ATOM 2070 C C . PHE A 1 274 ? 14.017 -10.569 -5.316 1.00 87.75 274 PHE A C 1
ATOM 2072 O O . PHE A 1 274 ? 14.282 -11.261 -4.332 1.00 87.75 274 PHE A O 1
ATOM 2079 N N . LEU A 1 275 ? 13.830 -9.249 -5.230 1.00 88.62 275 LEU A N 1
ATOM 2080 C CA . LEU A 1 275 ? 13.976 -8.500 -3.978 1.00 88.62 275 LEU A CA 1
ATOM 2081 C C . LEU A 1 275 ? 12.948 -8.937 -2.932 1.00 88.62 275 LEU A C 1
ATOM 2083 O O . LEU A 1 275 ? 13.292 -9.060 -1.758 1.00 88.62 275 LEU A O 1
ATOM 2087 N N . ILE A 1 276 ? 11.714 -9.220 -3.357 1.00 88.06 276 ILE A N 1
ATOM 2088 C CA . ILE A 1 276 ? 10.651 -9.713 -2.477 1.00 88.06 276 ILE A CA 1
ATOM 2089 C C . ILE A 1 276 ? 11.001 -11.093 -1.911 1.00 88.06 276 ILE A C 1
ATOM 2091 O O . ILE A 1 276 ? 10.901 -11.305 -0.698 1.00 88.06 276 ILE A O 1
ATOM 2095 N N . VAL A 1 277 ? 11.475 -12.020 -2.751 1.00 90.38 277 VAL A N 1
ATOM 2096 C CA . VAL A 1 277 ? 11.915 -13.349 -2.291 1.00 90.38 277 VAL A CA 1
ATOM 2097 C C . VAL A 1 277 ? 13.085 -13.224 -1.317 1.00 90.38 277 VAL A C 1
ATOM 2099 O O . VAL A 1 277 ? 13.045 -13.814 -0.238 1.00 90.38 277 VAL A O 1
ATOM 2102 N N . LEU A 1 278 ? 14.098 -12.421 -1.654 1.00 91.56 278 LEU A N 1
ATOM 2103 C CA . LEU A 1 278 ? 15.275 -12.222 -0.809 1.00 91.56 278 LEU A CA 1
ATOM 2104 C C . LEU A 1 278 ? 14.896 -11.642 0.562 1.00 91.56 278 LEU A C 1
ATOM 2106 O O . LEU A 1 278 ? 15.326 -12.161 1.593 1.00 91.56 278 LEU A O 1
ATOM 2110 N N . ALA A 1 279 ? 14.055 -10.604 0.580 1.00 90.56 279 ALA A N 1
ATOM 2111 C CA . ALA A 1 279 ? 13.541 -10.000 1.806 1.00 90.56 279 ALA A CA 1
ATOM 2112 C C . ALA A 1 279 ? 12.778 -11.016 2.663 1.00 90.56 279 ALA A C 1
ATOM 2114 O O . ALA A 1 279 ? 12.957 -11.062 3.879 1.00 90.56 279 ALA A O 1
ATOM 2115 N N . THR A 1 280 ? 11.975 -11.869 2.025 1.00 90.06 280 THR A N 1
ATOM 2116 C CA . THR A 1 280 ? 11.202 -12.910 2.709 1.00 90.06 280 THR A CA 1
ATOM 2117 C C . THR A 1 280 ? 12.107 -13.961 3.344 1.00 90.06 280 THR A C 1
ATOM 2119 O O . THR A 1 280 ? 11.924 -14.275 4.515 1.00 90.06 280 THR A O 1
ATOM 2122 N N . ILE A 1 281 ? 13.106 -14.474 2.617 1.00 93.12 281 ILE A N 1
ATOM 2123 C CA . ILE A 1 281 ? 14.039 -15.493 3.132 1.00 93.12 281 ILE A CA 1
ATOM 2124 C C . ILE A 1 281 ? 14.819 -14.957 4.335 1.00 93.12 281 ILE A C 1
ATOM 2126 O O . ILE A 1 281 ? 14.922 -15.629 5.363 1.00 93.12 281 ILE A O 1
ATOM 2130 N N . ILE A 1 282 ? 15.339 -13.731 4.227 1.00 92.19 282 ILE A N 1
ATOM 2131 C CA . ILE A 1 282 ? 16.072 -13.086 5.321 1.00 92.19 282 ILE A CA 1
ATOM 2132 C C . ILE A 1 282 ? 15.143 -12.880 6.516 1.00 92.19 282 ILE A C 1
ATOM 2134 O O . ILE A 1 282 ? 15.498 -13.247 7.632 1.00 92.19 282 ILE A O 1
ATOM 2138 N N . SER A 1 283 ? 13.934 -12.361 6.286 1.00 89.75 283 SER A N 1
ATOM 2139 C CA . SER A 1 283 ? 12.946 -12.171 7.346 1.00 89.75 283 SER A CA 1
ATOM 2140 C C . SER A 1 283 ? 12.591 -13.471 8.062 1.00 89.75 283 SER A C 1
ATOM 2142 O O . SER A 1 283 ? 12.479 -13.479 9.285 1.00 89.75 283 SER A O 1
ATOM 2144 N N . TYR A 1 284 ? 12.392 -14.552 7.308 1.00 89.50 284 TYR A N 1
ATOM 2145 C CA . TYR A 1 284 ? 12.034 -15.853 7.860 1.00 89.50 284 TYR A CA 1
ATOM 2146 C C . TYR A 1 284 ? 13.165 -16.418 8.727 1.00 89.50 284 TYR A C 1
ATOM 2148 O O . TYR A 1 284 ? 12.888 -17.027 9.750 1.00 89.50 284 TYR A O 1
ATOM 2156 N N . SER A 1 285 ? 14.424 -16.148 8.358 1.00 86.88 285 SER A N 1
ATOM 2157 C CA . SER A 1 285 ? 15.627 -16.646 9.045 1.00 86.88 285 SER A CA 1
ATOM 2158 C C . SER A 1 285 ? 16.006 -15.878 10.319 1.00 86.88 285 SER A C 1
ATOM 2160 O O . SER A 1 285 ? 16.827 -16.354 11.095 1.00 86.88 285 SER A O 1
ATOM 2162 N N . ILE A 1 286 ? 15.470 -14.670 10.531 1.00 82.00 286 ILE A N 1
ATOM 2163 C CA . ILE A 1 286 ? 15.744 -13.843 11.727 1.00 82.00 286 ILE A CA 1
ATOM 2164 C C . ILE A 1 286 ? 14.988 -14.370 12.970 1.00 82.00 286 ILE A C 1
ATOM 2166 O O . ILE A 1 286 ? 15.157 -13.852 14.076 1.00 82.00 286 ILE A O 1
ATOM 2170 N N . ARG A 1 287 ? 14.166 -15.407 12.805 1.00 67.56 287 ARG A N 1
ATOM 2171 C CA . ARG A 1 287 ? 13.248 -15.960 13.804 1.00 67.56 287 ARG A CA 1
ATOM 2172 C C . ARG A 1 287 ? 13.443 -17.460 13.955 1.00 67.56 287 ARG A C 1
ATOM 2174 O O . ARG A 1 287 ? 13.165 -17.939 15.075 1.00 67.56 287 ARG A O 1
#

Sequence (287 aa):
LEGALMGIWPIATVIIAAIFTYKMSEDQKDIETIKNILSNVSSDRRIIVLLVAWGFGNFLEGVAGYGTAVAIPVSILIAMGFEPFFACLICLIMNTSSTAYGSVGIPITSLAQATNLDVNIVSSEIAFQLILPTLTIPFVLVILTGGGIKGLKGIFLLTLLSGMSMAVSQVFISKTLGPELPAILGSILSMTITIVYAKFFGNKETAEHQSKSTISLSKGIIACSPYILIVTFIVLVSPLFNKIHEYLKTFQSTISIYPEANPLHFKWIISPGFLIVLATIISYSIR

pLDDT: mean 85.71, std 9.01, range [53.78, 96.81]

Radius of gyration: 19.46 Å; chains: 1; bounding box: 50×36×64 Å

Organism: Borrelia bissettiae (NCBI:txid64897)